Protein AF-A0AAV8R612-F1 (afdb_monomer_lite)

Secondary structure (DSSP, 8-state):
---PPPPPPPPGGGS-----EEEE--S---EEESEETTEEHHHHHHHHTTTS-HHHHHHHHHHHHHHHH--SGGGT-PPPSS-HHHHHHHH--PPEEESSHHHHHHTTSEEEEPPEEEE-SSEEEETTS-EEE-S-----------HHHH---STT-B-TTSPBPSSSSTT-TTS----S-SSSHHHHHHHHHHHHHHHHHHHHHHHHHHHHHHT-

Structure (mmCIF, N/CA/C/O backbone):
data_AF-A0AAV8R612-F1
#
_entry.id   AF-A0AAV8R612-F1
#
loop_
_atom_site.group_PDB
_atom_site.id
_atom_site.type_symbol
_atom_site.label_atom_id
_atom_site.label_alt_id
_atom_site.label_comp_id
_atom_site.label_asym_id
_atom_site.label_entity_id
_atom_site.label_seq_id
_atom_site.pdbx_PDB_ins_code
_atom_site.Cartn_x
_atom_site.Cartn_y
_atom_site.Cartn_z
_atom_site.occupancy
_atom_site.B_iso_or_equiv
_atom_site.auth_seq_id
_atom_site.auth_comp_id
_atom_site.auth_asym_id
_atom_site.auth_atom_id
_atom_site.pdbx_PDB_model_num
ATOM 1 N N . MET A 1 1 ? -54.760 41.067 26.225 1.00 42.69 1 MET A N 1
ATOM 2 C CA . MET A 1 1 ? -54.663 39.593 26.230 1.00 42.69 1 MET A CA 1
ATOM 3 C C . MET A 1 1 ? -53.691 39.207 25.134 1.00 42.69 1 MET A C 1
ATOM 5 O O . MET A 1 1 ? -54.048 39.206 23.966 1.00 42.69 1 MET A O 1
ATOM 9 N N . SER A 1 2 ? -52.432 39.052 25.523 1.00 42.59 2 SER A N 1
ATOM 10 C CA . SER A 1 2 ? -51.295 38.663 24.693 1.00 42.59 2 SER A CA 1
ATOM 11 C C . SER A 1 2 ? -51.306 37.145 24.515 1.00 42.59 2 SER A C 1
ATOM 13 O O . SER A 1 2 ? -51.226 36.417 25.499 1.00 42.59 2 SER A O 1
ATOM 15 N N . GLY A 1 3 ? -51.450 36.674 23.277 1.00 41.62 3 GLY A N 1
ATOM 16 C CA . GLY A 1 3 ? -51.261 35.269 22.923 1.00 41.62 3 GLY A CA 1
ATOM 17 C C . GLY A 1 3 ? -49.891 35.097 22.282 1.00 41.62 3 GLY A C 1
ATOM 18 O O . GLY A 1 3 ? -49.694 35.541 21.154 1.00 41.62 3 GLY A O 1
ATOM 19 N N . GLU A 1 4 ? -48.946 34.495 23.001 1.00 46.66 4 GLU A N 1
ATOM 20 C CA . GLU A 1 4 ? -47.694 34.012 22.418 1.00 46.66 4 GLU A CA 1
ATOM 21 C C . GLU A 1 4 ? -47.967 32.719 21.646 1.00 46.66 4 GLU A C 1
ATOM 23 O O . GLU A 1 4 ? -48.466 31.732 22.188 1.00 46.66 4 GLU A O 1
ATOM 28 N N . THR A 1 5 ? -47.647 32.732 20.357 1.00 54.31 5 THR A N 1
ATOM 29 C CA . THR A 1 5 ? -47.632 31.544 19.505 1.00 54.31 5 THR A CA 1
ATOM 30 C C . THR A 1 5 ? -46.449 30.656 19.918 1.00 54.31 5 THR A C 1
ATOM 32 O O . THR A 1 5 ? -45.336 31.176 20.025 1.00 54.31 5 THR A O 1
ATOM 35 N N . PRO A 1 6 ? -46.618 29.337 20.134 1.00 48.75 6 PRO A N 1
ATOM 36 C CA . PRO A 1 6 ? -45.507 28.478 20.532 1.00 48.75 6 PRO A CA 1
ATOM 37 C C . PRO A 1 6 ? -44.462 28.387 19.413 1.00 48.75 6 PRO A C 1
ATOM 39 O O . PRO A 1 6 ? -44.805 28.164 18.250 1.00 48.75 6 PRO A O 1
ATOM 42 N N . LEU A 1 7 ? -43.184 28.529 19.770 1.00 53.38 7 LEU A N 1
ATOM 43 C CA . LEU A 1 7 ? -42.063 28.256 18.869 1.00 53.38 7 LEU A CA 1
ATOM 44 C C . LEU A 1 7 ? -42.112 26.787 18.400 1.00 53.38 7 LEU A C 1
ATOM 46 O O . LEU A 1 7 ? -42.399 25.901 19.210 1.00 53.38 7 LEU A O 1
ATOM 50 N N . PRO A 1 8 ? -41.824 26.499 17.117 1.00 51.25 8 PRO A N 1
ATOM 51 C CA . PRO A 1 8 ? -41.801 25.131 16.618 1.00 51.25 8 PRO A CA 1
ATOM 52 C C . PRO A 1 8 ? -40.726 24.315 17.344 1.00 51.25 8 PRO A C 1
ATOM 54 O O . PRO A 1 8 ? -39.616 24.795 17.579 1.00 51.25 8 PRO A O 1
ATOM 57 N N . ALA A 1 9 ? -41.064 23.070 17.688 1.00 54.41 9 ALA A N 1
ATOM 58 C CA . ALA A 1 9 ? -40.140 22.123 18.297 1.00 54.41 9 ALA A CA 1
ATOM 59 C C . ALA A 1 9 ? -38.884 21.976 17.423 1.00 54.41 9 ALA A C 1
ATOM 61 O O . ALA A 1 9 ? -38.971 21.658 16.236 1.00 54.41 9 ALA A O 1
ATOM 62 N N . THR A 1 10 ? -37.712 22.220 18.006 1.00 55.56 10 THR A N 1
ATOM 63 C CA . THR A 1 10 ? -36.424 21.990 17.348 1.00 55.56 10 THR A CA 1
ATOM 64 C C . THR A 1 10 ? -36.285 20.508 17.005 1.00 55.56 10 THR A C 1
ATOM 66 O O . THR A 1 10 ? -36.471 19.662 17.881 1.00 55.56 10 THR A O 1
ATOM 69 N N . ASP A 1 11 ? -35.964 20.194 15.744 1.00 50.12 11 ASP A N 1
ATOM 70 C CA . ASP A 1 11 ? -35.705 18.824 15.281 1.00 50.12 11 ASP A CA 1
ATOM 71 C C . ASP A 1 11 ? -34.643 18.170 16.191 1.00 50.12 11 ASP A C 1
ATOM 73 O O . ASP A 1 11 ? -33.538 18.702 16.294 1.00 50.12 11 ASP A O 1
ATOM 77 N N . PRO A 1 12 ? -34.908 17.021 16.838 1.00 48.72 12 PRO A N 1
ATOM 78 C CA . PRO A 1 12 ? -33.922 16.344 17.686 1.00 48.72 12 PRO A CA 1
ATOM 79 C C . PRO A 1 12 ? -32.629 15.943 16.940 1.00 48.72 12 PRO A C 1
ATOM 81 O O . PRO A 1 12 ? -31.612 15.654 17.572 1.00 48.72 12 PRO A O 1
ATOM 84 N N . ARG A 1 13 ? -32.624 15.983 15.600 1.00 53.81 13 ARG A N 1
ATOM 85 C CA . ARG A 1 13 ? -31.448 15.774 14.735 1.00 53.81 13 ARG A CA 1
ATOM 86 C C . ARG A 1 13 ? -30.623 17.042 14.483 1.00 53.81 13 ARG A C 1
ATOM 88 O O . ARG A 1 13 ? -29.609 16.968 13.795 1.00 53.81 13 ARG A O 1
ATOM 95 N N . SER A 1 14 ? -31.023 18.197 15.023 1.00 43.28 14 SER A N 1
ATOM 96 C CA . SER A 1 14 ? -30.287 19.464 14.895 1.00 43.28 14 SER A CA 1
ATOM 97 C C . SER A 1 14 ? -29.166 19.631 15.926 1.00 43.28 14 SER A C 1
ATOM 99 O O . SER A 1 14 ? -28.487 20.659 15.931 1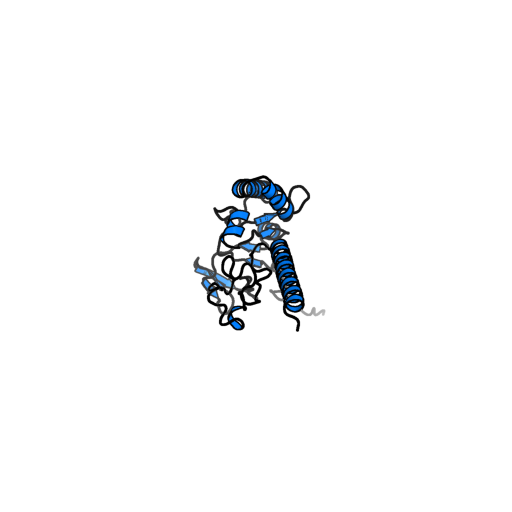.00 43.28 14 SER A O 1
ATOM 101 N N . SER A 1 15 ? -28.947 18.645 16.803 1.00 47.69 15 SER A N 1
ATOM 102 C CA . SER A 1 15 ? -27.702 18.586 17.565 1.00 47.69 15 SER A CA 1
ATOM 103 C C . SER A 1 15 ? -26.564 18.257 16.590 1.00 47.69 15 SER A C 1
ATOM 105 O O . SER A 1 15 ? -26.725 17.359 15.762 1.00 47.69 15 SER A O 1
ATOM 107 N N . PRO A 1 16 ? -25.412 18.952 16.621 1.00 47.94 16 PRO A N 1
ATOM 108 C CA . PRO A 1 16 ? -24.266 18.566 15.814 1.00 47.94 16 PRO A CA 1
ATOM 109 C C . PRO A 1 16 ? -23.700 17.275 16.409 1.00 47.94 16 PRO A C 1
ATOM 111 O O . PRO A 1 16 ? -22.725 17.285 17.157 1.00 47.94 16 PRO A O 1
ATOM 114 N N . THR A 1 17 ? -24.339 16.142 16.118 1.00 57.97 17 THR A N 1
ATOM 115 C CA . THR A 1 17 ? -23.795 14.832 16.439 1.00 57.97 17 THR A CA 1
ATOM 116 C C . THR A 1 17 ? -22.470 14.754 15.697 1.00 57.97 17 THR A C 1
ATOM 118 O O . THR A 1 17 ? -22.426 14.807 14.464 1.00 57.97 17 THR A O 1
ATOM 121 N N . ARG A 1 18 ? -21.367 14.735 16.449 1.00 60.44 18 ARG A N 1
ATOM 122 C CA . ARG A 1 18 ? -20.010 14.642 15.908 1.00 60.44 18 ARG A CA 1
ATOM 123 C C . ARG A 1 18 ? -19.981 13.440 14.965 1.00 60.44 18 ARG A C 1
ATOM 125 O O . ARG A 1 18 ? -20.089 12.306 15.417 1.00 60.44 18 ARG A O 1
ATOM 132 N N . ARG A 1 19 ? -19.890 13.682 13.652 1.00 74.88 19 ARG A N 1
ATOM 133 C CA . ARG A 1 19 ? -19.793 12.607 12.657 1.00 74.88 19 ARG A CA 1
ATOM 134 C C . ARG A 1 19 ? -18.463 11.892 12.877 1.00 74.88 19 ARG A C 1
ATOM 136 O O . ARG A 1 19 ? -17.407 12.472 12.627 1.00 74.88 19 ARG A O 1
ATOM 143 N N . ILE A 1 20 ? -18.531 10.672 13.396 1.00 84.50 20 ILE A N 1
ATOM 144 C CA . ILE A 1 20 ? -17.376 9.800 13.602 1.00 84.50 20 ILE A CA 1
ATOM 145 C C . ILE A 1 20 ? -17.239 8.930 12.359 1.00 84.50 20 ILE A C 1
ATOM 147 O O . ILE A 1 20 ? -18.193 8.275 11.941 1.00 84.50 20 ILE A O 1
ATOM 151 N N . SER A 1 21 ? -16.050 8.930 11.768 1.00 91.56 21 SER A N 1
ATOM 152 C CA . SER A 1 21 ? -15.721 8.010 10.686 1.00 91.56 21 SER A CA 1
ATOM 153 C C . SER A 1 21 ? -15.243 6.690 11.270 1.00 91.56 21 SER A C 1
ATOM 155 O O . SER A 1 21 ? -14.524 6.662 12.269 1.00 91.56 21 SER A O 1
ATOM 157 N N . ILE A 1 22 ? -15.612 5.588 10.631 1.00 92.69 22 ILE A N 1
ATOM 158 C CA . ILE A 1 22 ? -15.202 4.253 11.053 1.00 92.69 22 ILE A CA 1
ATOM 159 C C . ILE A 1 22 ? -14.359 3.638 9.955 1.00 92.69 22 ILE A C 1
ATOM 161 O O . ILE A 1 22 ? -14.709 3.700 8.778 1.00 92.69 22 ILE A O 1
ATOM 165 N N . VAL A 1 23 ? -13.220 3.081 10.350 1.00 94.75 23 VAL A N 1
ATOM 166 C CA . VAL A 1 23 ? -12.280 2.451 9.432 1.00 94.75 23 VAL A CA 1
ATOM 167 C C . VAL A 1 23 ? -11.993 1.049 9.933 1.00 94.75 23 VAL A C 1
ATOM 169 O O . VAL A 1 23 ? -11.530 0.852 11.054 1.00 94.75 23 VAL A O 1
ATOM 172 N N . HIS A 1 24 ? -12.238 0.069 9.073 1.00 93.31 24 HIS A N 1
ATOM 173 C CA . HIS A 1 24 ? -11.770 -1.287 9.287 1.00 93.31 24 HIS A CA 1
ATOM 174 C C . HIS A 1 24 ? -10.454 -1.509 8.530 1.00 93.31 24 HIS A C 1
ATOM 176 O O . HIS A 1 24 ? -10.322 -1.131 7.364 1.00 93.31 24 HIS A O 1
ATOM 182 N N . VAL A 1 25 ? -9.486 -2.150 9.189 1.00 91.31 25 VAL A N 1
ATOM 183 C CA . VAL A 1 25 ? -8.216 -2.564 8.585 1.00 91.31 25 VAL A CA 1
ATOM 184 C C . VAL A 1 25 ? -8.014 -4.058 8.837 1.00 91.31 25 VAL A C 1
ATOM 186 O O . VAL A 1 25 ? -7.808 -4.478 9.972 1.00 91.31 25 VAL A O 1
ATOM 189 N N . ARG A 1 26 ? -8.057 -4.863 7.767 1.00 85.69 26 ARG A N 1
ATOM 190 C CA . ARG A 1 26 ? -8.035 -6.334 7.860 1.00 85.69 26 ARG A CA 1
ATOM 191 C C . ARG A 1 26 ? -6.678 -6.910 8.259 1.00 85.69 26 ARG A C 1
ATOM 193 O O . ARG A 1 26 ? -6.591 -7.840 9.049 1.00 85.69 26 ARG A O 1
ATOM 200 N N . SER A 1 27 ? -5.603 -6.386 7.676 1.00 86.00 27 SER A N 1
ATOM 201 C CA . SER A 1 27 ? -4.237 -6.858 7.925 1.00 86.00 27 SER A CA 1
ATOM 202 C C . SER A 1 27 ? -3.389 -5.761 8.539 1.00 86.00 27 SER A C 1
ATOM 204 O O . SER A 1 27 ? -3.638 -4.587 8.284 1.00 86.00 27 SER A O 1
ATOM 206 N N . GLY A 1 28 ? -2.331 -6.140 9.257 1.00 89.75 28 GLY A N 1
ATOM 207 C CA . GLY A 1 28 ? -1.381 -5.167 9.783 1.00 89.75 28 GLY A CA 1
ATOM 208 C C . GLY A 1 28 ? -0.869 -4.206 8.704 1.00 89.75 28 GLY A C 1
ATOM 209 O O . GLY A 1 28 ? -0.658 -4.598 7.552 1.00 89.75 28 GLY A O 1
ATOM 210 N N . VAL A 1 29 ? -0.667 -2.949 9.092 1.00 93.25 29 VAL A N 1
ATOM 211 C CA . VAL A 1 29 ? -0.206 -1.872 8.216 1.00 93.25 29 VAL A CA 1
ATOM 212 C C . VAL A 1 29 ? 0.938 -1.109 8.873 1.00 93.25 29 VAL A C 1
ATOM 214 O O . VAL A 1 29 ? 0.900 -0.782 10.058 1.00 93.25 29 VAL A O 1
ATOM 217 N N . HIS A 1 30 ? 1.979 -0.824 8.094 1.00 96.31 30 HIS A N 1
ATOM 218 C CA . HIS A 1 30 ? 3.009 0.119 8.513 1.00 96.31 30 HIS A CA 1
ATOM 219 C C . HIS A 1 30 ? 2.527 1.534 8.241 1.00 96.31 30 HIS A C 1
ATOM 221 O O . HIS A 1 30 ? 2.212 1.864 7.101 1.00 96.31 30 HIS A O 1
ATOM 227 N N . ILE A 1 31 ? 2.498 2.358 9.283 1.00 95.88 31 ILE A N 1
ATOM 228 C CA . ILE A 1 31 ? 2.231 3.791 9.179 1.00 95.88 31 ILE A CA 1
ATOM 229 C C . ILE A 1 31 ? 3.553 4.504 9.420 1.00 95.88 31 ILE A C 1
ATOM 231 O O . ILE A 1 31 ? 4.203 4.279 10.442 1.00 95.88 31 ILE A O 1
ATOM 235 N N . LEU A 1 32 ? 3.954 5.341 8.474 1.00 96.75 32 LEU A N 1
ATOM 236 C CA . LEU A 1 32 ? 5.144 6.176 8.561 1.00 96.75 32 LEU A CA 1
ATOM 237 C C . LEU A 1 32 ? 4.716 7.642 8.414 1.00 96.75 32 LEU A C 1
ATOM 239 O O . LEU A 1 32 ? 3.778 7.915 7.671 1.00 96.75 32 LEU A O 1
ATOM 243 N N . PRO A 1 33 ? 5.365 8.612 9.073 1.00 95.88 33 PRO A N 1
ATOM 244 C CA . PRO A 1 33 ? 5.143 10.022 8.761 1.00 95.88 33 PRO A CA 1
ATOM 245 C C . PRO A 1 33 ? 5.469 10.305 7.288 1.00 95.88 33 PRO A C 1
ATOM 247 O O . PRO A 1 33 ? 6.336 9.649 6.707 1.00 95.88 33 PRO A O 1
ATOM 250 N N . ARG A 1 34 ? 4.809 11.292 6.670 1.00 95.62 34 ARG A N 1
ATOM 251 C CA . ARG A 1 34 ? 5.150 11.728 5.301 1.00 95.62 34 ARG A CA 1
ATOM 252 C C . ARG A 1 34 ? 6.589 12.240 5.192 1.00 95.62 34 ARG A C 1
ATOM 254 O O . ARG A 1 34 ? 7.265 11.991 4.191 1.00 95.62 34 ARG A O 1
ATOM 261 N N . GLU A 1 35 ? 7.042 12.943 6.222 1.00 94.69 35 GLU A N 1
ATOM 262 C CA . GLU A 1 35 ? 8.345 13.599 6.278 1.00 94.69 35 GLU A CA 1
ATOM 263 C C . GLU A 1 35 ? 9.121 13.175 7.526 1.00 94.69 35 GLU A C 1
ATOM 265 O O . GLU A 1 35 ? 8.551 13.001 8.600 1.00 94.69 35 GLU A O 1
ATOM 270 N N . MET A 1 36 ? 10.434 13.024 7.370 1.00 92.31 36 MET A N 1
ATOM 271 C CA . MET A 1 36 ? 11.406 12.728 8.417 1.00 92.31 36 MET A CA 1
ATOM 272 C C . MET A 1 36 ? 12.659 13.566 8.177 1.00 92.31 36 MET A C 1
ATOM 274 O O . MET A 1 36 ? 13.136 13.667 7.046 1.00 92.31 36 MET A O 1
ATOM 278 N N . LEU A 1 37 ? 13.221 14.144 9.245 1.00 87.56 37 LEU A N 1
ATOM 279 C CA . LEU A 1 37 ? 14.469 14.923 9.179 1.00 87.56 37 LEU A CA 1
ATOM 280 C C . LEU A 1 37 ? 14.419 16.060 8.132 1.00 87.56 37 LEU A C 1
ATOM 282 O O . LEU A 1 37 ? 15.391 16.300 7.422 1.00 87.56 37 LEU A O 1
ATOM 286 N N . GLY A 1 38 ? 13.263 16.719 7.988 1.00 88.62 38 GLY A N 1
ATOM 287 C CA . GLY A 1 38 ? 13.064 17.819 7.033 1.00 88.62 38 GLY A CA 1
ATOM 288 C C . GLY A 1 38 ? 12.966 17.401 5.559 1.00 88.62 38 GLY A C 1
ATOM 289 O O . GLY A 1 38 ? 13.006 18.257 4.681 1.00 88.62 38 GLY A O 1
ATOM 290 N N . THR A 1 39 ? 12.850 16.104 5.259 1.00 92.19 39 THR A N 1
ATOM 291 C CA . THR A 1 39 ? 12.699 15.584 3.888 1.00 92.19 39 THR A CA 1
ATOM 292 C C . THR A 1 39 ? 11.636 14.487 3.827 1.00 92.19 39 THR A C 1
ATOM 294 O O . THR A 1 39 ? 11.150 14.030 4.858 1.00 92.19 39 THR A O 1
ATOM 297 N N . SER A 1 40 ? 11.242 14.037 2.631 1.00 94.19 40 SER A N 1
ATOM 298 C CA . SER A 1 40 ? 10.262 12.948 2.517 1.00 94.19 40 SER A CA 1
ATOM 299 C C . SER A 1 40 ? 10.812 11.629 3.071 1.00 94.19 40 SER A C 1
ATOM 301 O O . SER A 1 40 ? 11.949 11.247 2.786 1.00 94.19 40 SER A O 1
ATOM 303 N N . THR A 1 41 ? 9.983 10.878 3.798 1.00 94.94 41 THR A N 1
ATOM 304 C CA . THR A 1 41 ? 10.357 9.565 4.359 1.00 94.94 41 THR A CA 1
ATOM 305 C C . THR A 1 41 ? 10.843 8.602 3.282 1.00 94.94 41 THR A C 1
ATOM 307 O O . THR A 1 41 ? 11.817 7.875 3.473 1.00 94.94 41 THR A O 1
ATOM 310 N N . PHE A 1 42 ? 10.201 8.630 2.112 1.00 90.81 42 PHE A N 1
ATOM 311 C CA . PHE A 1 42 ? 10.624 7.821 0.976 1.00 90.81 42 PHE A CA 1
ATOM 312 C C . PHE A 1 42 ? 11.986 8.267 0.424 1.00 90.81 42 PHE A C 1
ATOM 314 O O . PHE A 1 42 ? 12.820 7.423 0.110 1.00 90.81 42 PHE A O 1
ATOM 321 N N . GLY A 1 43 ? 12.255 9.575 0.356 1.00 91.75 43 GLY A N 1
ATOM 322 C CA . GLY A 1 43 ? 13.564 10.101 -0.037 1.00 91.75 43 GLY A CA 1
ATOM 323 C C . GLY A 1 43 ? 14.680 9.658 0.913 1.00 91.75 43 GLY A C 1
ATOM 324 O O . GLY A 1 43 ? 15.729 9.201 0.454 1.00 91.75 43 GLY A O 1
ATOM 325 N N . VAL A 1 44 ? 14.430 9.708 2.225 1.00 94.50 44 VAL A N 1
ATOM 326 C CA . VAL A 1 44 ? 15.348 9.179 3.249 1.00 94.50 44 VAL A CA 1
ATOM 327 C C . VAL A 1 44 ? 15.598 7.686 3.031 1.00 94.50 44 VAL A C 1
ATOM 329 O O . VAL A 1 44 ? 16.752 7.271 2.928 1.00 94.50 44 VAL A O 1
ATOM 332 N N . ALA A 1 45 ? 14.535 6.889 2.887 1.00 94.19 45 ALA A N 1
ATOM 333 C CA . ALA A 1 45 ? 14.635 5.450 2.655 1.00 94.19 45 ALA A CA 1
ATOM 334 C C . ALA A 1 45 ? 15.471 5.123 1.408 1.00 94.19 45 ALA A C 1
ATOM 336 O O . ALA A 1 45 ? 16.416 4.340 1.481 1.00 94.19 45 ALA A O 1
ATOM 337 N N . MET A 1 46 ? 15.183 5.774 0.277 1.00 91.69 46 MET A N 1
ATOM 338 C CA . MET A 1 46 ? 15.909 5.560 -0.978 1.00 91.69 46 MET A CA 1
ATOM 339 C C . MET A 1 46 ? 17.378 5.975 -0.885 1.00 91.69 46 MET A C 1
ATOM 341 O O . MET A 1 46 ? 18.228 5.337 -1.501 1.00 91.69 46 MET A O 1
ATOM 345 N N . LYS A 1 47 ? 17.704 7.023 -0.120 1.00 93.12 47 LYS A N 1
ATOM 346 C CA . LYS A 1 47 ? 19.096 7.425 0.114 1.00 93.12 47 LYS A CA 1
ATOM 347 C C . LYS A 1 47 ? 19.842 6.379 0.940 1.00 93.12 47 LYS A C 1
ATOM 349 O O . LYS A 1 47 ? 20.959 6.034 0.573 1.00 93.12 47 LYS A O 1
ATOM 354 N N . LEU A 1 48 ? 19.235 5.864 2.008 1.00 95.38 48 LEU A N 1
ATOM 355 C CA . LEU A 1 48 ? 19.846 4.851 2.875 1.00 95.38 48 LEU A CA 1
ATOM 356 C C . LEU A 1 48 ? 20.026 3.504 2.165 1.00 95.38 48 LEU A C 1
ATOM 358 O O . LEU A 1 48 ? 21.076 2.885 2.306 1.00 95.38 48 LEU A O 1
ATOM 362 N N . LEU A 1 49 ? 19.058 3.095 1.339 1.00 94.44 49 LEU A N 1
ATOM 363 C CA . LEU A 1 49 ? 19.130 1.864 0.540 1.00 94.44 49 LEU A CA 1
ATOM 364 C C . LEU A 1 49 ? 20.306 1.832 -0.451 1.00 94.44 49 LEU A C 1
ATOM 366 O O . LEU A 1 49 ? 20.664 0.759 -0.923 1.00 94.44 49 LEU A O 1
ATOM 370 N N . LYS A 1 50 ? 20.928 2.978 -0.766 1.00 94.06 50 LYS A N 1
ATOM 371 C CA . LYS A 1 50 ? 22.157 3.008 -1.580 1.00 94.06 50 LYS A CA 1
ATOM 372 C C . LYS A 1 50 ? 23.382 2.461 -0.838 1.00 94.06 50 LYS A C 1
ATOM 374 O O . LYS A 1 50 ? 24.358 2.117 -1.492 1.00 94.06 50 LYS A O 1
ATOM 379 N N . TRP A 1 51 ? 23.345 2.418 0.495 1.00 96.44 51 TRP A N 1
ATOM 380 C CA . TRP A 1 51 ? 24.512 2.122 1.337 1.00 96.44 51 TRP A CA 1
ATOM 381 C C . TRP A 1 51 ? 24.257 1.017 2.365 1.00 96.44 51 TRP A C 1
ATOM 383 O O . TRP A 1 51 ? 25.209 0.451 2.891 1.00 96.44 51 TRP A O 1
ATOM 393 N N . LEU A 1 52 ? 22.993 0.726 2.688 1.00 97.06 52 LEU A N 1
ATOM 394 C CA . LEU A 1 52 ? 22.614 -0.174 3.774 1.00 97.06 52 LEU A CA 1
ATOM 395 C C . LEU A 1 52 ? 21.662 -1.280 3.293 1.00 97.06 52 LEU A C 1
ATOM 397 O O . LEU A 1 52 ? 20.809 -1.021 2.439 1.00 97.06 52 LEU A O 1
ATOM 401 N N . PRO A 1 53 ? 21.729 -2.486 3.890 1.00 96.88 53 PRO A N 1
ATOM 402 C CA . PRO A 1 53 ? 20.760 -3.548 3.633 1.00 96.88 53 PRO A CA 1
ATOM 403 C C . PRO A 1 53 ? 19.329 -3.145 4.016 1.00 96.88 53 PRO A C 1
ATOM 405 O O . PRO A 1 53 ? 19.119 -2.453 5.015 1.00 96.88 53 PRO A O 1
ATOM 408 N N . THR A 1 54 ? 18.332 -3.656 3.285 1.00 96.06 54 THR A N 1
ATOM 409 C CA . THR A 1 54 ? 16.897 -3.355 3.480 1.00 96.06 54 THR A CA 1
ATOM 410 C C . THR A 1 54 ? 16.442 -3.473 4.934 1.00 96.06 54 THR A C 1
ATOM 412 O O . THR A 1 54 ? 15.776 -2.576 5.439 1.00 96.06 54 THR A O 1
ATOM 415 N N . GLN A 1 55 ? 16.859 -4.527 5.638 1.00 96.38 55 GLN A N 1
ATOM 416 C CA . GLN A 1 55 ? 16.471 -4.778 7.032 1.00 96.38 55 GLN A CA 1
ATOM 417 C C . GLN A 1 55 ? 16.982 -3.700 8.001 1.00 96.38 55 GLN A C 1
ATOM 419 O O . GLN A 1 55 ? 16.307 -3.358 8.975 1.00 96.38 55 GLN A O 1
ATOM 424 N N . VAL A 1 56 ? 18.166 -3.140 7.732 1.00 97.69 56 VAL A N 1
ATOM 425 C CA . VAL A 1 56 ? 18.744 -2.047 8.527 1.00 97.69 56 VAL A CA 1
ATOM 426 C C . VAL A 1 56 ? 17.952 -0.765 8.293 1.00 97.69 56 VAL A C 1
ATOM 428 O O . VAL A 1 56 ? 17.597 -0.078 9.252 1.00 97.69 56 VAL A O 1
ATOM 431 N N . VAL A 1 57 ? 17.619 -0.474 7.031 1.00 97.62 57 VAL A N 1
ATOM 432 C CA . VAL A 1 57 ? 16.794 0.687 6.673 1.00 97.62 57 VAL A CA 1
ATOM 433 C C . VAL A 1 57 ? 15.398 0.567 7.282 1.00 97.62 57 VAL A C 1
ATOM 435 O O . VAL A 1 57 ? 14.912 1.521 7.879 1.00 97.62 57 VAL A O 1
ATOM 438 N N . ASP A 1 58 ? 14.782 -0.611 7.222 1.00 97.50 58 ASP A N 1
ATOM 439 C CA . ASP A 1 58 ? 13.478 -0.867 7.833 1.00 97.50 58 ASP A CA 1
ATOM 440 C C . ASP A 1 58 ? 13.493 -0.639 9.341 1.00 97.50 58 ASP A C 1
ATOM 442 O O . ASP A 1 58 ? 12.620 0.048 9.875 1.00 97.50 58 ASP A O 1
ATOM 446 N N . ARG A 1 59 ? 14.515 -1.143 10.039 1.00 97.19 59 ARG A N 1
ATOM 447 C CA . ARG A 1 59 ? 14.661 -0.906 11.478 1.00 97.19 59 ARG A CA 1
ATOM 448 C C . ARG A 1 59 ? 14.809 0.583 11.789 1.00 97.19 59 ARG A C 1
ATOM 450 O O . ARG A 1 59 ? 14.153 1.072 12.707 1.00 97.19 59 ARG A O 1
ATOM 457 N N . PHE A 1 60 ? 15.613 1.305 11.009 1.00 97.12 60 PHE A N 1
ATOM 458 C CA . PHE A 1 60 ? 15.751 2.754 11.136 1.00 97.12 60 PHE A CA 1
ATOM 459 C C . PHE A 1 60 ? 14.407 3.476 10.944 1.00 97.12 60 PHE A C 1
ATOM 461 O O . PHE A 1 60 ? 14.010 4.269 11.800 1.00 97.12 60 PHE A O 1
ATOM 468 N N . LEU A 1 61 ? 13.666 3.159 9.877 1.00 97.12 61 LEU A N 1
ATOM 469 C CA . LEU A 1 61 ? 12.357 3.758 9.595 1.00 97.12 61 LEU A CA 1
ATOM 470 C C . LEU A 1 61 ? 11.357 3.503 10.727 1.00 97.12 61 LEU A C 1
ATOM 472 O O . LEU A 1 61 ? 10.619 4.409 11.109 1.00 97.12 61 LEU A O 1
ATOM 476 N N . LEU A 1 62 ? 11.349 2.297 11.297 1.00 96.44 62 LEU A N 1
ATOM 477 C CA . LEU A 1 62 ? 10.453 1.943 12.399 1.00 96.44 62 LEU A CA 1
ATOM 478 C C . LEU A 1 62 ? 10.797 2.670 13.704 1.00 96.44 62 LEU A C 1
ATOM 480 O O . LEU A 1 62 ? 9.880 3.074 14.424 1.00 96.44 62 LEU A O 1
ATOM 484 N N . ILE A 1 63 ? 12.087 2.867 13.998 1.00 96.00 63 ILE A N 1
ATOM 485 C CA . ILE A 1 63 ? 12.541 3.666 15.147 1.00 96.00 63 ILE A CA 1
ATOM 486 C C . ILE A 1 63 ? 12.104 5.121 14.967 1.00 96.00 63 ILE A C 1
ATOM 488 O O . ILE A 1 63 ? 11.445 5.675 15.847 1.00 96.00 63 ILE A O 1
ATOM 492 N N . MET A 1 64 ? 12.388 5.714 13.805 1.00 95.88 64 MET A N 1
ATOM 493 C CA . MET A 1 64 ? 11.983 7.086 13.490 1.00 95.88 64 MET A CA 1
ATOM 494 C C . MET A 1 64 ? 10.460 7.257 13.547 1.00 95.88 64 MET A C 1
ATOM 496 O O . MET A 1 64 ? 9.969 8.213 14.144 1.00 95.88 64 MET A O 1
ATOM 500 N N . ALA A 1 65 ? 9.694 6.304 13.009 1.00 95.88 65 ALA A N 1
ATOM 501 C CA . ALA A 1 65 ? 8.238 6.324 13.094 1.00 95.88 65 ALA A CA 1
ATOM 502 C C . ALA A 1 65 ? 7.766 6.248 14.553 1.00 95.88 65 ALA A C 1
ATOM 504 O O . ALA A 1 65 ? 6.916 7.032 14.962 1.00 95.88 65 ALA A O 1
ATOM 505 N N . LYS A 1 66 ? 8.345 5.367 15.379 1.00 94.56 66 LYS A N 1
ATOM 506 C CA . LYS A 1 66 ? 7.991 5.292 16.805 1.00 94.56 66 LYS A CA 1
ATOM 507 C C . LYS A 1 66 ? 8.291 6.600 17.545 1.00 94.56 66 LYS A C 1
ATOM 509 O O . LYS A 1 66 ? 7.482 7.002 18.373 1.00 94.56 66 LYS A O 1
ATOM 514 N N . MET A 1 67 ? 9.395 7.280 17.236 1.00 95.00 67 MET A N 1
ATOM 515 C CA . MET A 1 67 ? 9.722 8.575 17.849 1.00 95.00 67 MET A CA 1
ATOM 516 C C . MET A 1 67 ? 8.770 9.694 17.408 1.00 95.00 67 MET A C 1
ATOM 518 O O . MET A 1 67 ? 8.356 10.500 18.232 1.00 95.00 67 MET A O 1
ATOM 522 N N . MET A 1 68 ? 8.404 9.742 16.125 1.00 94.31 68 MET A N 1
ATOM 523 C CA . MET A 1 68 ? 7.620 10.851 15.567 1.00 94.31 68 MET A CA 1
ATOM 524 C C . MET A 1 68 ? 6.109 10.683 15.743 1.00 94.31 68 MET A C 1
ATOM 526 O O . MET A 1 68 ? 5.403 11.646 16.028 1.00 94.31 68 MET A O 1
ATOM 530 N N . ILE A 1 69 ? 5.596 9.465 15.559 1.00 93.69 69 ILE A N 1
ATOM 531 C CA . ILE A 1 69 ? 4.155 9.177 15.571 1.00 93.69 69 ILE A CA 1
ATOM 532 C C . ILE A 1 69 ? 3.740 8.198 16.679 1.00 93.69 69 ILE A C 1
ATOM 534 O O . ILE A 1 69 ? 2.555 7.888 16.819 1.00 93.69 69 ILE A O 1
ATOM 538 N N . GLY A 1 70 ? 4.678 7.757 17.516 1.00 93.62 70 GLY A N 1
ATOM 539 C CA . GLY A 1 70 ? 4.390 6.901 18.660 1.00 93.62 70 GLY A CA 1
ATOM 540 C C . GLY A 1 70 ? 4.041 5.462 18.284 1.00 93.62 70 GLY A C 1
ATOM 541 O O . GLY A 1 70 ? 4.284 4.981 17.171 1.00 93.62 70 GLY A O 1
ATOM 542 N N . ASP A 1 71 ? 3.477 4.765 19.265 1.00 93.69 71 ASP A N 1
ATOM 543 C CA . ASP A 1 71 ? 2.902 3.440 19.077 1.00 93.69 71 ASP A CA 1
ATOM 544 C C . ASP A 1 71 ? 1.508 3.548 18.439 1.00 93.69 71 ASP A C 1
ATOM 546 O O . ASP A 1 71 ? 0.650 4.286 18.929 1.00 93.69 71 ASP A O 1
ATOM 550 N N . THR A 1 72 ? 1.305 2.840 17.329 1.00 93.88 72 THR A N 1
ATOM 551 C CA . THR A 1 72 ? 0.044 2.806 16.575 1.00 93.88 72 THR A CA 1
ATOM 552 C C . THR A 1 72 ? -0.848 1.640 16.993 1.00 93.88 72 THR A C 1
ATOM 554 O O . THR A 1 72 ? -2.053 1.676 16.751 1.00 93.88 72 THR A O 1
ATOM 557 N N . GLU A 1 73 ? -0.287 0.624 17.653 1.00 93.00 73 GLU A N 1
ATOM 558 C CA . GLU A 1 73 ? -1.016 -0.585 18.033 1.00 93.00 73 GLU A CA 1
ATOM 559 C C . GLU A 1 73 ? -2.075 -0.305 19.104 1.00 93.00 73 GLU A C 1
ATOM 561 O O . GLU A 1 73 ? -3.166 -0.868 19.043 1.00 93.00 73 GLU A O 1
ATOM 566 N N . LYS A 1 74 ? -1.829 0.673 19.989 1.00 93.31 74 LYS A N 1
ATOM 567 C CA . LYS A 1 74 ? -2.824 1.177 20.955 1.00 93.31 74 LYS A CA 1
ATOM 568 C C . LYS A 1 74 ? -4.104 1.735 20.319 1.00 93.31 74 LYS A C 1
ATOM 570 O O . LYS A 1 74 ? -5.094 1.910 21.016 1.00 93.31 74 LYS A O 1
ATOM 575 N N . TYR A 1 75 ? -4.088 2.014 19.014 1.00 92.50 75 TYR A N 1
ATOM 576 C CA . TYR A 1 75 ? -5.255 2.452 18.245 1.00 92.50 75 TYR A CA 1
ATOM 577 C C . TYR A 1 75 ? -5.834 1.342 17.353 1.00 92.50 75 TYR A C 1
ATOM 579 O O . TYR A 1 75 ? -6.602 1.630 16.443 1.00 92.50 75 TYR A O 1
ATOM 587 N N . GLY A 1 76 ? -5.428 0.082 17.542 1.00 90.88 76 GLY A N 1
ATOM 588 C CA . GLY A 1 76 ? -5.852 -1.053 16.714 1.00 90.88 76 GLY A CA 1
ATOM 589 C C . GLY A 1 76 ? -5.076 -1.212 15.400 1.00 90.88 76 GLY A C 1
ATOM 590 O O . GLY A 1 76 ? -5.312 -2.161 14.654 1.00 90.88 76 GLY A O 1
ATOM 591 N N . LEU A 1 77 ? -4.109 -0.332 15.113 1.00 93.75 77 LEU A N 1
ATOM 592 C CA . LEU A 1 77 ? -3.290 -0.374 13.897 1.00 93.75 77 LEU A CA 1
ATOM 593 C C . LEU A 1 77 ? -2.019 -1.190 14.144 1.00 93.75 77 LEU A C 1
ATOM 595 O O . LEU A 1 77 ? -0.939 -0.653 14.422 1.00 93.75 77 LEU A O 1
ATOM 599 N N . LYS A 1 78 ? -2.176 -2.513 14.055 1.00 92.88 78 LYS A N 1
ATOM 600 C CA . LYS A 1 78 ? -1.094 -3.483 14.256 1.00 92.88 78 LYS A CA 1
ATOM 601 C C . LYS A 1 78 ? -0.045 -3.372 13.153 1.00 92.88 78 LYS A C 1
ATOM 603 O O . LYS A 1 78 ? -0.380 -3.327 11.968 1.00 92.88 78 LYS A O 1
ATOM 608 N N . ARG A 1 79 ? 1.233 -3.391 13.533 1.00 93.50 79 ARG A N 1
ATOM 609 C CA . ARG A 1 79 ? 2.344 -3.382 12.572 1.00 93.50 79 ARG A CA 1
ATOM 610 C C . ARG A 1 79 ? 2.678 -4.806 12.110 1.00 93.50 79 ARG A C 1
ATOM 612 O O . ARG A 1 79 ? 2.744 -5.712 12.941 1.00 93.50 79 ARG A O 1
ATOM 619 N N . PRO A 1 80 ? 2.914 -5.032 10.807 1.00 94.50 80 PRO A N 1
ATOM 620 C CA . PRO A 1 80 ? 3.463 -6.291 10.316 1.00 94.50 80 PRO A CA 1
ATOM 621 C C . PRO A 1 80 ? 4.829 -6.602 10.942 1.00 94.50 80 PRO A C 1
ATOM 623 O O . PRO A 1 80 ? 5.607 -5.691 11.222 1.00 94.50 80 PRO A O 1
ATOM 626 N N . LYS A 1 81 ? 5.139 -7.897 11.109 1.00 92.75 81 LYS A N 1
ATOM 627 C CA . LYS A 1 81 ? 6.453 -8.360 11.603 1.00 92.75 81 LYS A CA 1
ATOM 628 C C . LYS A 1 81 ? 7.584 -8.080 10.607 1.00 92.75 81 LYS A C 1
ATOM 630 O O . LYS A 1 81 ? 8.692 -7.752 11.013 1.00 92.75 81 LYS A O 1
ATOM 635 N N . VAL A 1 82 ? 7.287 -8.219 9.316 1.00 95.25 82 VAL A N 1
ATOM 636 C CA . VAL A 1 82 ? 8.198 -7.889 8.211 1.00 95.25 82 VAL A CA 1
ATOM 637 C C . VAL A 1 82 ? 8.275 -6.369 8.076 1.00 95.25 82 VAL A C 1
ATOM 639 O O . VAL A 1 82 ? 7.244 -5.705 8.183 1.00 95.25 82 VAL A O 1
ATOM 642 N N . GLY A 1 83 ? 9.470 -5.815 7.858 1.00 95.81 83 GLY A N 1
ATOM 643 C CA . GLY A 1 83 ? 9.689 -4.368 7.765 1.00 95.81 83 GLY A CA 1
ATOM 644 C C . GLY A 1 83 ? 8.981 -3.704 6.570 1.00 95.81 83 GLY A C 1
ATOM 645 O O . GLY A 1 83 ? 8.534 -4.396 5.657 1.00 95.81 83 GLY A O 1
ATOM 646 N N . PRO A 1 84 ? 8.799 -2.370 6.572 1.00 95.62 84 PRO A N 1
ATOM 647 C CA . PRO A 1 84 ? 7.984 -1.680 5.568 1.00 95.62 84 PRO A CA 1
ATOM 648 C C . PRO A 1 84 ? 8.489 -1.816 4.126 1.00 95.62 84 PRO A C 1
ATOM 650 O O . PRO A 1 84 ? 7.679 -1.980 3.212 1.00 95.62 84 PRO A O 1
ATOM 653 N N . LEU A 1 85 ? 9.799 -1.744 3.897 1.00 94.69 85 LEU A N 1
ATOM 654 C CA . LEU A 1 85 ? 10.399 -1.881 2.572 1.00 94.69 85 LEU A CA 1
ATOM 655 C C . LEU A 1 85 ? 10.474 -3.347 2.156 1.00 94.69 85 LEU A C 1
ATOM 657 O O . LEU A 1 85 ? 10.179 -3.666 1.007 1.00 94.69 85 LEU A O 1
ATOM 661 N N . GLU A 1 86 ? 10.812 -4.246 3.079 1.00 94.38 86 GLU A N 1
ATOM 662 C CA . GLU A 1 86 ? 10.813 -5.685 2.815 1.00 94.38 86 GLU A CA 1
ATOM 663 C C . GLU A 1 86 ? 9.406 -6.196 2.469 1.00 94.38 86 GLU A C 1
ATOM 665 O O . GLU A 1 86 ? 9.225 -6.915 1.484 1.00 94.38 86 GLU A O 1
ATOM 670 N N . LEU A 1 87 ? 8.383 -5.750 3.203 1.00 92.94 87 LEU A N 1
ATOM 671 C CA . LEU A 1 87 ? 6.984 -6.073 2.929 1.00 92.94 87 LEU A CA 1
ATOM 672 C C . LEU A 1 87 ? 6.550 -5.542 1.560 1.00 92.94 87 LEU A C 1
ATOM 674 O O . LEU A 1 87 ? 5.871 -6.250 0.813 1.00 92.94 87 LEU A O 1
ATOM 678 N N . LYS A 1 88 ? 6.972 -4.323 1.203 1.00 90.12 88 LYS A N 1
ATOM 679 C CA . LYS A 1 88 ? 6.728 -3.759 -0.127 1.00 90.12 88 LYS A CA 1
ATOM 680 C C . LYS A 1 88 ? 7.379 -4.609 -1.215 1.00 90.12 88 LYS A C 1
ATOM 682 O O . LYS A 1 88 ? 6.727 -4.894 -2.212 1.00 90.12 88 LYS A O 1
ATOM 687 N N . ASN A 1 89 ? 8.631 -5.018 -1.036 1.00 86.75 89 ASN A N 1
ATOM 688 C CA . ASN A 1 89 ? 9.361 -5.789 -2.042 1.00 86.75 89 ASN A CA 1
ATOM 689 C C . ASN A 1 89 ? 8.780 -7.196 -2.234 1.00 86.75 89 ASN A C 1
ATOM 691 O O . ASN A 1 89 ? 8.724 -7.674 -3.358 1.00 86.75 89 ASN A O 1
ATOM 695 N N . THR A 1 90 ? 8.328 -7.837 -1.156 1.00 86.62 90 THR A N 1
ATOM 696 C CA . THR A 1 90 ? 7.829 -9.223 -1.191 1.00 86.62 90 THR A CA 1
ATOM 697 C C . THR A 1 90 ? 6.351 -9.329 -1.558 1.00 86.62 90 THR A C 1
ATOM 699 O O . THR A 1 90 ? 5.949 -10.276 -2.221 1.00 86.62 90 THR A O 1
ATOM 702 N N . THR A 1 91 ? 5.520 -8.370 -1.139 1.00 84.00 91 THR A N 1
ATOM 703 C CA . THR A 1 91 ? 4.053 -8.452 -1.302 1.00 84.00 91 THR A CA 1
ATOM 704 C C . THR A 1 91 ? 3.453 -7.313 -2.126 1.00 84.00 91 THR A C 1
ATOM 706 O O . THR A 1 91 ? 2.253 -7.304 -2.396 1.00 84.00 91 THR A O 1
ATOM 709 N N . GLY A 1 92 ? 4.244 -6.298 -2.481 1.00 83.44 92 GLY A N 1
ATOM 710 C CA . GLY A 1 92 ? 3.761 -5.058 -3.096 1.00 83.44 92 GLY A CA 1
ATOM 711 C C . GLY A 1 92 ? 3.025 -4.116 -2.133 1.00 83.44 92 GLY A C 1
ATOM 712 O O . GLY A 1 92 ? 2.680 -2.997 -2.520 1.00 83.44 92 GLY A O 1
ATOM 713 N N . LYS A 1 93 ? 2.781 -4.520 -0.877 1.00 86.88 93 LYS A N 1
ATOM 714 C CA . LYS A 1 93 ? 2.096 -3.683 0.118 1.00 86.88 93 LYS A CA 1
ATOM 715 C C . LYS A 1 93 ? 3.017 -2.559 0.581 1.00 86.88 93 LYS A C 1
ATOM 717 O O . LYS A 1 93 ? 3.987 -2.779 1.299 1.00 86.88 93 LYS A O 1
ATOM 722 N N . THR A 1 94 ? 2.697 -1.342 0.162 1.00 89.75 94 THR A N 1
ATOM 723 C CA . THR A 1 94 ? 3.457 -0.140 0.519 1.00 89.75 94 THR A CA 1
ATOM 724 C C . THR A 1 94 ? 2.998 0.383 1.888 1.00 89.75 94 THR A C 1
ATOM 726 O O . THR A 1 94 ? 1.800 0.326 2.174 1.00 89.75 94 THR A O 1
ATOM 729 N N . PRO A 1 95 ? 3.906 0.892 2.745 1.00 93.50 95 PRO A N 1
ATOM 730 C CA . PRO A 1 95 ? 3.512 1.565 3.980 1.00 93.50 95 PRO A CA 1
ATOM 731 C C . PRO A 1 95 ? 2.627 2.787 3.699 1.00 93.50 95 PRO A C 1
ATOM 733 O O . PRO A 1 95 ? 2.817 3.498 2.711 1.00 93.50 95 PRO A O 1
ATOM 736 N N . VAL A 1 96 ? 1.690 3.062 4.602 1.00 94.81 96 VAL A N 1
ATOM 737 C CA . VAL A 1 96 ? 0.867 4.272 4.566 1.00 94.81 96 VAL A CA 1
ATOM 738 C C . VAL A 1 96 ? 1.699 5.445 5.070 1.00 94.81 96 VAL A C 1
ATOM 740 O O . VAL A 1 96 ? 2.284 5.377 6.151 1.00 94.81 96 VAL A O 1
ATOM 743 N N . LEU A 1 97 ? 1.735 6.526 4.294 1.00 95.19 97 LEU A N 1
ATOM 744 C CA . LEU A 1 97 ? 2.303 7.794 4.734 1.00 95.19 97 LEU A CA 1
ATOM 745 C C . LEU A 1 97 ? 1.208 8.616 5.412 1.00 95.19 97 LEU A C 1
ATOM 747 O O . LEU A 1 97 ? 0.270 9.062 4.751 1.00 95.19 97 LEU A O 1
ATOM 751 N N . ASP A 1 98 ? 1.311 8.796 6.725 1.00 95.12 98 ASP A N 1
ATOM 752 C CA . ASP A 1 98 ? 0.362 9.606 7.477 1.00 95.12 98 ASP A CA 1
ATOM 753 C C . ASP A 1 98 ? 0.546 11.096 7.170 1.00 95.12 98 ASP A C 1
ATOM 755 O O . ASP A 1 98 ? 1.657 11.636 7.196 1.00 95.12 98 ASP A O 1
ATOM 759 N N . VAL A 1 99 ? -0.586 11.741 6.890 1.00 93.62 99 VAL A N 1
ATOM 760 C CA . VAL A 1 99 ? -0.718 13.178 6.614 1.00 93.62 99 VAL A CA 1
ATOM 761 C C . VAL A 1 99 ? -1.765 13.846 7.511 1.00 93.62 99 VAL A C 1
ATOM 763 O O . VAL A 1 99 ? -2.157 14.978 7.251 1.00 93.62 99 VAL A O 1
ATOM 766 N N . GLY A 1 100 ? -2.245 13.147 8.547 1.00 93.38 100 GLY A N 1
ATOM 767 C CA . GLY A 1 100 ? -3.241 13.669 9.488 1.00 93.38 100 GLY A CA 1
ATOM 768 C C . GLY A 1 100 ? -4.321 12.667 9.898 1.00 93.38 100 GLY A C 1
ATOM 769 O O . GLY A 1 100 ? -5.069 12.938 10.836 1.00 93.38 100 GLY A O 1
ATOM 770 N N . ALA A 1 101 ? -4.392 11.495 9.261 1.00 94.62 101 ALA A N 1
ATOM 771 C CA . ALA A 1 101 ? -5.347 10.455 9.635 1.00 94.62 101 ALA A CA 1
ATOM 772 C C . ALA A 1 101 ? -5.089 9.971 11.066 1.00 94.62 101 ALA A C 1
ATOM 774 O O . ALA A 1 101 ? -6.027 9.824 11.846 1.00 94.62 101 ALA A O 1
ATOM 775 N N . LEU A 1 102 ? -3.820 9.808 11.450 1.00 94.88 102 LEU A N 1
ATOM 776 C CA . LEU A 1 102 ? -3.472 9.409 12.809 1.00 94.88 102 LEU A CA 1
ATOM 777 C C . LEU A 1 102 ? -3.881 10.463 13.847 1.00 94.88 102 LEU A C 1
ATOM 779 O O . LEU A 1 102 ? -4.301 10.090 14.937 1.00 94.88 102 LEU A O 1
ATOM 783 N N . SER A 1 103 ? -3.817 11.759 13.519 1.00 94.69 103 SER A N 1
ATOM 784 C CA . SER A 1 103 ? -4.332 12.815 14.406 1.00 94.69 103 SER A CA 1
ATOM 785 C C . SER A 1 103 ? -5.832 12.658 14.631 1.00 94.69 103 SER A C 1
ATOM 787 O O . SER A 1 103 ? -6.294 12.680 15.763 1.00 94.69 103 SER A O 1
ATOM 789 N N . LEU A 1 104 ? -6.593 12.407 13.564 1.00 95.75 104 LEU A N 1
ATOM 790 C CA . LEU A 1 104 ? -8.036 12.192 13.666 1.00 95.75 104 LEU A CA 1
ATOM 791 C C . LEU A 1 104 ? -8.387 10.923 14.457 1.00 95.75 104 LEU A C 1
ATOM 793 O O . LEU A 1 104 ? -9.410 10.903 15.136 1.00 95.75 104 LEU A O 1
ATOM 797 N N . ILE A 1 105 ? -7.552 9.883 14.389 1.00 95.19 105 ILE A N 1
ATOM 798 C CA . ILE A 1 105 ? -7.695 8.675 15.215 1.00 95.19 105 ILE A CA 1
ATOM 799 C C . ILE A 1 105 ? -7.429 8.994 16.691 1.00 95.19 105 ILE A C 1
ATOM 801 O O . ILE A 1 105 ? -8.192 8.573 17.555 1.00 95.19 105 ILE A O 1
ATOM 805 N N . ARG A 1 106 ? -6.380 9.773 16.986 1.00 93.81 106 ARG A N 1
ATOM 806 C CA . ARG A 1 106 ? -6.057 10.218 18.354 1.00 93.81 106 ARG A CA 1
ATOM 807 C C . ARG A 1 106 ? -7.165 11.063 18.969 1.00 93.81 106 ARG A C 1
ATOM 809 O O . ARG A 1 106 ? -7.445 10.905 20.149 1.00 93.81 106 ARG A O 1
ATOM 816 N N . ASP A 1 107 ? -7.796 11.905 18.160 1.00 94.12 107 ASP A N 1
ATOM 817 C CA . ASP A 1 107 ? -8.902 12.772 18.572 1.00 94.12 107 ASP A CA 1
ATOM 818 C C . ASP A 1 107 ? -10.263 12.047 18.557 1.00 94.12 107 ASP A C 1
ATOM 820 O O . ASP A 1 107 ? -11.310 12.698 18.608 1.00 94.12 107 ASP A O 1
ATOM 824 N N . GLU A 1 108 ? -10.277 10.719 18.390 1.00 92.62 108 GLU A N 1
ATOM 825 C CA . GLU A 1 108 ? -11.482 9.875 18.321 1.00 92.62 108 GLU A CA 1
ATOM 826 C C . GLU A 1 108 ? -12.495 10.317 17.246 1.00 92.62 108 GLU A C 1
ATOM 828 O O . GLU A 1 108 ? -13.690 10.029 17.301 1.00 92.62 108 GLU A O 1
ATOM 833 N N . ARG A 1 109 ? -12.025 11.039 16.222 1.00 94.44 109 ARG A N 1
ATOM 834 C CA . ARG A 1 109 ? -12.818 11.398 15.036 1.00 94.44 109 ARG A CA 1
ATOM 835 C C . ARG A 1 109 ? -12.850 10.264 14.018 1.00 94.44 109 ARG A C 1
ATOM 837 O O . ARG A 1 109 ? -13.779 10.200 13.214 1.00 94.44 109 ARG A O 1
ATOM 844 N N . ILE A 1 110 ? -11.843 9.393 14.056 1.00 95.25 110 ILE A N 1
ATOM 845 C CA . ILE A 1 110 ? -11.806 8.124 13.334 1.00 95.25 110 ILE A CA 1
ATOM 846 C C . ILE A 1 110 ? -11.676 6.995 14.354 1.00 95.25 110 ILE A C 1
ATOM 848 O O . ILE A 1 110 ? -10.714 6.966 15.118 1.00 95.25 110 ILE A O 1
ATOM 852 N N . LYS A 1 111 ? -12.606 6.040 14.331 1.00 93.75 111 LYS A N 1
ATOM 853 C CA . LYS A 1 111 ? -12.522 4.819 15.136 1.00 93.75 111 LYS A CA 1
ATOM 854 C C . LYS A 1 111 ? -12.052 3.653 14.271 1.00 93.75 111 LYS A C 1
ATOM 856 O O . LYS A 1 111 ? -12.625 3.400 13.211 1.00 93.75 111 LYS A O 1
ATOM 861 N N . ILE A 1 112 ? -11.028 2.940 14.736 1.00 93.69 112 ILE A N 1
ATOM 862 C CA . ILE A 1 112 ? -10.612 1.670 14.137 1.00 93.69 112 ILE A CA 1
ATOM 863 C C . ILE A 1 112 ? -11.458 0.550 14.740 1.00 93.69 112 ILE A C 1
ATOM 865 O O . ILE A 1 112 ? -11.601 0.479 15.960 1.00 93.69 112 ILE A O 1
ATOM 869 N N . VAL A 1 113 ? -12.039 -0.296 13.891 1.00 92.19 113 VAL A N 1
ATOM 870 C CA . VAL A 1 113 ? -12.956 -1.372 14.305 1.00 92.19 113 VAL A CA 1
ATOM 871 C C . VAL A 1 113 ? -12.524 -2.743 13.791 1.00 92.19 113 VAL A C 1
ATOM 873 O O . VAL A 1 113 ? -11.719 -2.862 12.858 1.00 92.19 113 VAL A O 1
ATOM 876 N N . SER A 1 114 ? -13.098 -3.770 14.416 1.00 88.25 114 SER A N 1
ATOM 877 C CA . SER A 1 114 ? -12.993 -5.184 14.056 1.00 88.25 114 SER A CA 1
ATOM 878 C C . SER A 1 114 ? -13.430 -5.462 12.613 1.00 88.25 114 SER A C 1
ATOM 880 O O . SER A 1 114 ? -13.982 -4.597 11.932 1.00 88.25 114 SER A O 1
ATOM 882 N N . GLU A 1 115 ? -13.144 -6.669 12.125 1.00 91.19 115 GLU A N 1
ATOM 883 C CA . GLU A 1 115 ? -13.540 -7.106 10.782 1.00 91.19 115 GLU A CA 1
ATOM 884 C C . GLU A 1 115 ? -15.051 -7.045 10.593 1.00 91.19 115 GLU A C 1
ATOM 886 O O . GLU A 1 115 ? -15.821 -7.414 11.477 1.00 91.19 115 GLU A O 1
ATOM 891 N N . VAL A 1 116 ? -15.454 -6.513 9.440 1.00 93.81 116 VAL A N 1
ATOM 892 C CA . VAL A 1 116 ? -16.852 -6.486 9.021 1.00 93.81 116 VAL A CA 1
ATOM 893 C C . VAL A 1 116 ? -17.209 -7.891 8.555 1.00 93.81 116 VAL A C 1
ATOM 895 O O . VAL A 1 116 ? -16.606 -8.395 7.610 1.00 93.81 116 VAL A O 1
ATOM 898 N N . GLU A 1 117 ? -18.180 -8.508 9.219 1.00 94.62 117 GLU A N 1
ATOM 899 C CA . GLU A 1 117 ? -18.694 -9.836 8.885 1.00 94.62 117 GLU A CA 1
ATOM 900 C C . GLU A 1 117 ? -19.712 -9.752 7.741 1.00 94.62 117 GLU A C 1
ATOM 902 O O . GLU A 1 117 ? -19.599 -10.462 6.742 1.00 94.62 117 GLU A O 1
ATOM 907 N N . SER A 1 118 ? -20.686 -8.845 7.852 1.00 95.44 118 SER A N 1
ATOM 908 C CA . SER A 1 118 ? -21.727 -8.654 6.838 1.00 95.44 118 SER A CA 1
ATOM 909 C C . SER A 1 118 ? -22.286 -7.236 6.862 1.00 95.44 118 SER A C 1
ATOM 911 O O . SER A 1 118 ? -22.385 -6.622 7.923 1.00 95.44 118 SER A O 1
ATOM 913 N N . LEU A 1 119 ? -22.728 -6.732 5.710 1.00 95.75 119 LEU A N 1
ATOM 914 C CA . LEU A 1 119 ? -23.558 -5.526 5.664 1.00 95.75 119 LEU A CA 1
ATOM 915 C C . LEU A 1 119 ? -24.998 -5.862 6.063 1.00 95.75 119 LEU A C 1
ATOM 917 O O . LEU A 1 119 ? -25.492 -6.948 5.761 1.00 95.75 119 LEU A O 1
ATOM 921 N N . THR A 1 120 ? -25.660 -4.924 6.727 1.00 94.44 120 THR A N 1
ATOM 922 C CA . THR A 1 120 ? -27.073 -5.015 7.116 1.00 94.44 120 THR A CA 1
ATOM 923 C C . THR A 1 120 ? -27.890 -3.993 6.326 1.00 94.44 120 THR A C 1
ATOM 925 O O . THR A 1 120 ? -27.345 -3.248 5.510 1.00 94.44 120 THR A O 1
ATOM 928 N N . SER 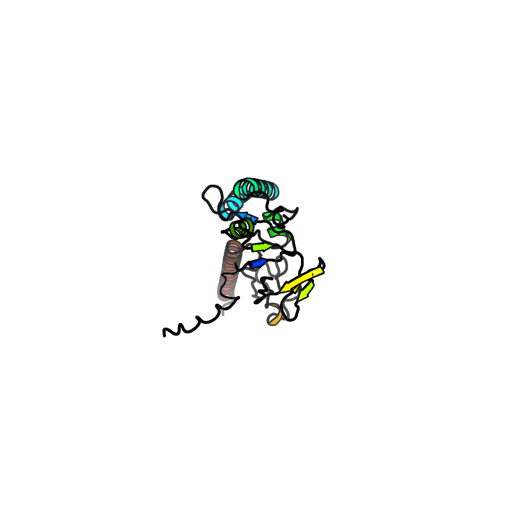A 1 121 ? -29.210 -3.962 6.520 1.00 92.88 121 SER A N 1
ATOM 929 C CA . SER A 1 121 ? -30.091 -3.017 5.816 1.00 92.88 121 SER A CA 1
ATOM 930 C C . SER A 1 121 ? -29.761 -1.548 6.092 1.00 92.88 121 SER A C 1
ATOM 932 O O . SER A 1 121 ? -30.042 -0.692 5.259 1.00 92.88 121 SER A O 1
ATOM 934 N N . ASP A 1 122 ? -29.180 -1.258 7.253 1.00 93.62 122 ASP A N 1
ATOM 935 C CA . ASP A 1 122 ? -28.908 0.086 7.759 1.00 93.62 122 ASP A CA 1
ATOM 936 C C . ASP A 1 122 ? -27.451 0.275 8.213 1.00 93.62 122 ASP A C 1
ATOM 938 O O . ASP A 1 122 ? -27.106 1.334 8.740 1.00 93.62 122 ASP A O 1
ATOM 942 N N . GLY A 1 123 ? -26.576 -0.715 8.007 1.00 93.75 123 GLY A N 1
ATOM 943 C CA . GLY A 1 123 ? -25.235 -0.683 8.574 1.00 93.75 123 GLY A CA 1
ATOM 944 C C . GLY A 1 123 ? -24.363 -1.905 8.296 1.00 93.75 123 GLY A C 1
ATOM 945 O O . GLY A 1 123 ? -24.287 -2.404 7.171 1.00 93.75 123 GLY A O 1
ATOM 946 N N . ALA A 1 124 ? -23.634 -2.348 9.322 1.00 95.50 124 ALA A N 1
ATOM 947 C CA . ALA A 1 124 ? -22.772 -3.521 9.258 1.00 95.50 124 ALA A CA 1
ATOM 948 C C . ALA A 1 124 ? -22.673 -4.252 10.605 1.00 95.50 124 ALA A C 1
ATOM 950 O O . ALA A 1 124 ? -22.629 -3.625 11.667 1.00 95.50 124 ALA A O 1
ATOM 951 N N . ARG A 1 125 ? -22.571 -5.581 10.525 1.00 95.50 125 ARG A N 1
ATOM 952 C CA . ARG A 1 125 ? -22.222 -6.497 11.614 1.00 95.50 125 ARG A CA 1
ATOM 953 C C . ARG A 1 125 ? -20.723 -6.779 11.586 1.00 95.50 125 ARG A C 1
ATOM 955 O O . ARG A 1 125 ? -20.138 -6.948 10.513 1.00 95.50 125 ARG A O 1
ATOM 962 N N . PHE A 1 126 ? -20.111 -6.845 12.757 1.00 94.62 126 PHE A N 1
ATOM 963 C CA . PHE A 1 126 ? -18.692 -7.113 12.951 1.00 94.62 126 PHE A CA 1
ATOM 964 C C . PHE A 1 126 ? -18.478 -8.507 13.544 1.00 94.62 126 PHE A C 1
ATOM 966 O O . PHE A 1 126 ? -19.345 -9.041 14.229 1.00 94.62 126 PHE A O 1
ATOM 973 N N . VAL A 1 127 ? -17.290 -9.075 13.328 1.00 94.06 127 VAL A N 1
ATOM 974 C CA . VAL A 1 127 ? -16.918 -10.427 13.797 1.00 94.06 127 VAL A CA 1
ATOM 975 C C . VAL A 1 127 ? -16.921 -10.593 15.322 1.00 94.06 127 VAL A C 1
ATOM 977 O O . VAL A 1 127 ? -16.892 -11.713 15.820 1.00 94.06 127 VAL A O 1
ATOM 980 N N . ASP A 1 128 ? -16.935 -9.493 16.075 1.00 90.62 128 ASP A N 1
ATOM 981 C CA . ASP A 1 128 ? -17.086 -9.495 17.535 1.00 90.62 128 ASP A CA 1
ATOM 982 C C . ASP A 1 128 ? -18.560 -9.521 17.987 1.00 90.62 128 ASP A C 1
ATOM 984 O O . ASP A 1 128 ? -18.844 -9.427 19.181 1.00 90.62 128 ASP A O 1
ATOM 988 N N . GLY A 1 129 ? -19.497 -9.662 17.044 1.00 91.62 129 GLY A N 1
ATOM 989 C CA . GLY A 1 129 ? -20.941 -9.665 17.272 1.00 91.62 129 GLY A CA 1
ATOM 990 C C . GLY A 1 129 ? -21.563 -8.269 17.325 1.00 91.62 129 GLY A C 1
ATOM 991 O O . GLY A 1 129 ? -22.789 -8.159 17.370 1.00 91.62 129 GLY A O 1
ATOM 992 N N . GLY A 1 130 ? -20.753 -7.204 17.300 1.00 91.50 130 GLY A N 1
ATOM 993 C CA . GLY A 1 130 ? -21.238 -5.830 17.281 1.00 91.50 130 GLY A CA 1
ATOM 994 C C . GLY A 1 130 ? -21.982 -5.491 15.989 1.00 91.50 130 GLY A C 1
ATOM 995 O O . GLY A 1 130 ? -21.709 -6.043 14.925 1.00 91.50 130 GLY A O 1
ATOM 996 N N . GLU A 1 131 ? -22.900 -4.533 16.065 1.00 93.94 131 GLU A N 1
ATOM 997 C CA . GLU A 1 131 ? -23.627 -4.009 14.909 1.00 93.94 131 GLU A CA 1
ATOM 998 C C . GLU A 1 131 ? -23.686 -2.482 14.995 1.00 93.94 131 GLU A C 1
ATOM 1000 O O . GLU A 1 131 ? -23.858 -1.919 16.080 1.00 93.94 131 GLU A O 1
ATOM 1005 N N . MET A 1 132 ? -23.476 -1.797 13.870 1.00 92.31 132 MET A N 1
ATOM 1006 C CA . MET A 1 132 ? -23.497 -0.334 13.809 1.00 92.31 132 MET A CA 1
ATOM 1007 C C . MET A 1 132 ? -24.174 0.156 12.535 1.00 92.31 132 MET A C 1
ATOM 1009 O O . MET A 1 132 ? -23.889 -0.351 11.452 1.00 92.31 132 MET A O 1
ATOM 1013 N N . ALA A 1 133 ? -25.008 1.189 12.671 1.00 93.50 133 ALA A N 1
ATOM 1014 C CA . ALA A 1 133 ? -25.673 1.841 11.550 1.00 93.50 133 ALA A CA 1
ATOM 1015 C C . ALA A 1 133 ? -24.738 2.815 10.806 1.00 93.50 133 ALA A C 1
ATOM 1017 O O . ALA A 1 133 ? -23.963 3.553 11.425 1.00 93.50 133 ALA A O 1
ATOM 1018 N N . PHE A 1 134 ? -24.847 2.861 9.476 1.00 92.12 134 PHE A N 1
ATOM 1019 C CA . PHE A 1 134 ? -24.041 3.709 8.598 1.00 92.12 134 PHE A CA 1
ATOM 1020 C C . PHE A 1 134 ? -24.886 4.355 7.501 1.00 92.12 134 PHE A C 1
ATOM 1022 O O . PHE A 1 134 ? -25.645 3.697 6.804 1.00 92.12 134 PHE A O 1
ATOM 1029 N N . HIS A 1 135 ? -24.669 5.650 7.267 1.00 91.25 135 HIS A N 1
ATOM 1030 C CA . HIS A 1 135 ? -25.287 6.356 6.138 1.00 91.25 135 HIS A CA 1
ATOM 1031 C C . HIS A 1 135 ? -24.596 6.060 4.798 1.00 91.25 135 HIS A C 1
ATOM 1033 O O . HIS A 1 135 ? -25.190 6.243 3.740 1.00 91.25 135 HIS A O 1
ATOM 1039 N N . ALA A 1 136 ? -23.318 5.676 4.836 1.00 92.44 136 ALA A N 1
ATOM 1040 C CA . ALA A 1 136 ? -22.517 5.380 3.657 1.00 92.44 136 ALA A CA 1
ATOM 1041 C C . ALA A 1 136 ? -21.381 4.414 4.010 1.00 92.44 136 ALA A C 1
ATOM 1043 O O . ALA A 1 136 ? -20.792 4.510 5.088 1.00 92.44 136 ALA A O 1
ATOM 1044 N N . VAL A 1 137 ? -21.041 3.537 3.065 1.00 93.25 137 VAL A N 1
ATOM 1045 C CA . VAL A 1 137 ? -19.913 2.602 3.151 1.00 93.25 137 VAL A CA 1
ATOM 1046 C C . VAL A 1 137 ? -19.014 2.821 1.937 1.00 93.25 137 VAL A C 1
ATOM 1048 O O . VAL A 1 137 ? -19.494 2.859 0.805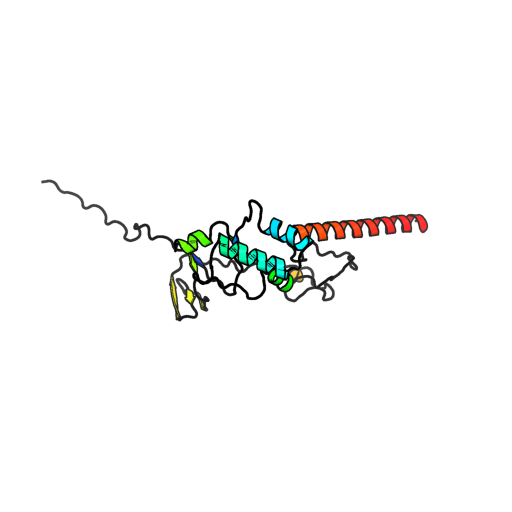 1.00 93.25 137 VAL A O 1
ATOM 1051 N N . VAL A 1 138 ? -17.707 2.974 2.164 1.00 94.81 138 VAL A N 1
ATOM 1052 C CA . VAL A 1 138 ? -16.717 3.194 1.098 1.00 94.81 138 VAL A CA 1
ATOM 1053 C C . VAL A 1 138 ? -15.739 2.026 1.058 1.00 94.81 138 VAL A C 1
ATOM 1055 O O . VAL A 1 138 ? -14.974 1.808 1.997 1.00 94.81 138 VAL A O 1
ATOM 1058 N N . PHE A 1 139 ? -15.722 1.297 -0.058 1.00 94.38 139 PHE A N 1
ATOM 1059 C CA . PHE A 1 139 ? -14.779 0.204 -0.287 1.00 94.38 139 PHE A CA 1
ATOM 1060 C C . PHE A 1 139 ? -13.447 0.736 -0.826 1.00 94.38 139 PHE A C 1
ATOM 1062 O O . PHE A 1 139 ? -13.246 0.871 -2.030 1.00 94.38 139 PHE A O 1
ATOM 1069 N N . ALA A 1 140 ? -12.507 1.009 0.078 1.00 93.50 140 ALA A N 1
ATOM 1070 C CA . ALA A 1 140 ? -11.136 1.405 -0.256 1.00 93.50 140 ALA A CA 1
ATOM 1071 C C . ALA A 1 140 ? -10.194 0.188 -0.415 1.00 93.50 140 ALA A C 1
ATOM 1073 O O . ALA A 1 140 ? -9.071 0.182 0.084 1.00 93.50 140 ALA A O 1
ATOM 1074 N N . THR A 1 141 ? -10.654 -0.875 -1.084 1.00 91.12 141 THR A N 1
ATOM 1075 C CA . THR A 1 141 ? -9.986 -2.194 -1.130 1.00 91.12 141 THR A CA 1
ATOM 1076 C C . THR A 1 141 ? -8.966 -2.360 -2.266 1.00 91.12 141 THR A C 1
ATOM 1078 O O . THR A 1 141 ? -8.515 -3.472 -2.536 1.00 91.12 141 THR A O 1
ATOM 1081 N N . GLY A 1 142 ? -8.581 -1.267 -2.930 1.00 90.19 142 GLY A N 1
ATOM 1082 C CA . GLY A 1 14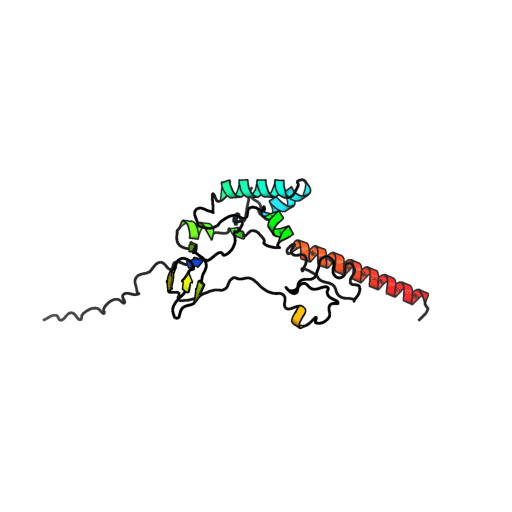2 ? -7.606 -1.267 -4.024 1.00 90.19 142 GLY A CA 1
ATOM 1083 C C . GLY A 1 142 ? -8.193 -1.639 -5.390 1.00 90.19 142 GLY A C 1
ATOM 1084 O O . GLY A 1 142 ? -9.402 -1.583 -5.599 1.00 90.19 142 GLY A O 1
ATOM 1085 N N . TYR A 1 143 ? -7.313 -2.000 -6.328 1.00 87.94 143 TYR A N 1
ATOM 1086 C CA . TYR A 1 143 ? -7.640 -2.243 -7.738 1.00 87.94 143 TYR A CA 1
ATOM 1087 C C . TYR A 1 143 ? -7.139 -3.612 -8.208 1.00 87.94 143 TYR A C 1
ATOM 1089 O O . TYR A 1 143 ? -6.184 -4.161 -7.653 1.00 87.94 143 TYR A O 1
ATOM 1097 N N . LYS A 1 144 ? -7.756 -4.133 -9.274 1.00 86.56 144 LYS A N 1
ATOM 1098 C CA . LYS A 1 144 ? -7.302 -5.320 -10.011 1.00 86.56 144 LYS A CA 1
ATOM 1099 C C . LYS A 1 144 ? -6.878 -4.924 -11.423 1.00 86.56 144 LYS A C 1
ATOM 1101 O O . LYS A 1 144 ? -7.437 -3.989 -11.993 1.00 86.56 144 LYS A O 1
ATOM 1106 N N . SER A 1 145 ? -5.898 -5.636 -11.974 1.00 86.38 145 SER A N 1
ATOM 1107 C CA . SER A 1 145 ? -5.480 -5.446 -13.363 1.00 86.38 145 SER A CA 1
ATOM 1108 C C . SER A 1 145 ? -6.587 -5.906 -14.309 1.00 86.38 145 SER A C 1
ATOM 1110 O O . SER A 1 145 ? -7.144 -6.988 -14.131 1.00 86.38 145 SER A O 1
ATOM 1112 N N . ASN A 1 146 ? -6.894 -5.105 -15.328 1.00 89.06 146 ASN A N 1
ATOM 1113 C CA . ASN A 1 146 ? -7.808 -5.493 -16.402 1.00 89.06 146 ASN A CA 1
ATOM 1114 C C . ASN A 1 146 ? -7.076 -6.095 -17.614 1.00 89.06 146 ASN A C 1
ATOM 1116 O O . ASN A 1 146 ? -7.733 -6.439 -18.593 1.00 89.06 146 ASN A O 1
ATOM 1120 N N . VAL A 1 147 ? -5.742 -6.229 -17.559 1.00 87.69 147 VAL A N 1
ATOM 1121 C CA . VAL A 1 147 ? -4.914 -6.774 -18.649 1.00 87.69 147 VAL A CA 1
ATOM 1122 C C . VAL A 1 147 ? -5.438 -8.119 -19.170 1.00 87.69 147 VAL A C 1
ATOM 1124 O O . VAL A 1 147 ? -5.600 -8.237 -20.384 1.00 87.69 147 VAL A O 1
ATOM 1127 N N . PRO A 1 148 ? -5.820 -9.091 -18.315 1.00 85.06 148 PRO A N 1
ATOM 1128 C CA . PRO A 1 148 ? -6.338 -10.376 -18.793 1.00 85.06 148 PRO A CA 1
ATOM 1129 C C . PRO A 1 148 ? -7.650 -10.291 -19.587 1.00 85.06 148 PRO A C 1
ATOM 1131 O O . PRO A 1 148 ? -7.998 -11.236 -20.291 1.00 85.06 148 PRO A O 1
ATOM 1134 N N . LEU A 1 149 ? -8.402 -9.184 -19.492 1.00 87.19 149 LEU A N 1
ATOM 1135 C CA . LEU A 1 149 ? -9.658 -9.024 -20.236 1.00 87.19 149 LEU A CA 1
ATOM 1136 C C . LEU A 1 149 ? -9.420 -8.819 -21.737 1.00 87.19 149 LEU A C 1
ATOM 1138 O O . LEU A 1 149 ? -10.263 -9.204 -22.550 1.00 87.19 149 LEU A O 1
ATOM 1142 N N . TRP A 1 150 ? -8.287 -8.216 -22.103 1.00 87.44 150 TRP A N 1
ATOM 1143 C CA . TRP A 1 150 ? -7.956 -7.886 -23.490 1.00 87.44 150 TRP A CA 1
ATOM 1144 C C . TRP A 1 150 ? -6.725 -8.638 -24.006 1.00 87.44 150 TRP A C 1
ATOM 1146 O O . TRP A 1 150 ? -6.705 -9.023 -25.173 1.00 87.44 150 TRP A O 1
ATOM 1156 N N . LEU A 1 151 ? -5.746 -8.938 -23.149 1.00 85.50 151 LEU A N 1
ATOM 1157 C CA . LEU A 1 151 ? -4.592 -9.774 -23.478 1.00 85.50 151 LEU A CA 1
ATOM 1158 C C . LEU A 1 151 ? -4.852 -11.224 -23.039 1.00 85.50 151 LEU A C 1
ATOM 1160 O O . LEU A 1 151 ? -4.412 -11.657 -21.976 1.00 85.50 151 LEU A O 1
ATOM 1164 N N . LYS A 1 152 ? -5.613 -11.958 -23.860 1.00 76.25 152 LYS A N 1
ATOM 1165 C CA . LYS A 1 152 ? -6.125 -13.307 -23.540 1.00 76.25 152 LYS A CA 1
ATOM 1166 C C . LYS A 1 152 ? -5.094 -14.432 -23.673 1.00 76.25 152 LYS A C 1
ATOM 1168 O O . LYS A 1 152 ? -5.273 -15.485 -23.075 1.00 76.25 152 LYS A O 1
ATOM 1173 N N . ASP A 1 153 ? -4.030 -14.207 -24.439 1.00 70.06 153 ASP A N 1
ATOM 1174 C CA . ASP A 1 153 ? -2.970 -15.187 -24.686 1.00 70.06 153 ASP A CA 1
ATOM 1175 C C . ASP A 1 153 ? -1.598 -14.513 -24.610 1.00 70.06 153 ASP A C 1
ATOM 1177 O O . ASP A 1 153 ? -0.914 -14.254 -25.601 1.00 70.06 153 ASP A O 1
ATOM 1181 N N . ALA A 1 154 ? -1.205 -14.172 -23.386 1.00 65.62 154 ALA A N 1
ATOM 1182 C CA . ALA A 1 154 ? 0.125 -13.647 -23.125 1.00 65.62 154 ALA A CA 1
ATOM 1183 C C . ALA A 1 154 ? 1.194 -14.765 -23.087 1.00 65.62 154 ALA A C 1
ATOM 1185 O O . ALA A 1 154 ? 2.347 -14.486 -22.787 1.00 65.62 154 ALA A O 1
ATOM 1186 N N . GLY A 1 155 ? 0.854 -16.028 -23.391 1.00 68.50 155 GLY A N 1
ATOM 1187 C CA . GLY A 1 155 ? 1.773 -17.165 -23.265 1.00 68.50 155 GLY A CA 1
ATOM 1188 C C . GLY A 1 155 ? 2.104 -17.540 -21.817 1.00 68.50 155 GLY A C 1
ATOM 1189 O O . GLY A 1 155 ? 3.245 -17.874 -21.529 1.00 68.50 155 GLY A O 1
ATOM 1190 N N . GLY A 1 156 ? 1.135 -17.431 -20.902 1.00 73.94 156 GLY A N 1
ATOM 1191 C CA . GLY A 1 156 ? 1.312 -17.786 -19.485 1.00 73.94 156 GLY A CA 1
ATOM 1192 C C . GLY A 1 156 ? 2.047 -16.744 -18.638 1.00 73.94 156 GLY A C 1
ATOM 1193 O O . GLY A 1 156 ? 2.184 -16.929 -17.442 1.00 73.94 156 GLY A O 1
ATOM 1194 N N . VAL A 1 157 ? 2.460 -15.619 -19.220 1.00 79.88 157 VAL A N 1
ATOM 1195 C CA . VAL A 1 157 ? 3.308 -14.621 -18.545 1.00 79.88 157 VAL A CA 1
ATOM 1196 C C . VAL A 1 157 ? 2.564 -13.675 -17.590 1.00 79.88 157 VAL A C 1
ATOM 1198 O O . VAL A 1 157 ? 3.141 -12.692 -17.125 1.00 79.88 157 VAL A O 1
ATOM 1201 N N . LEU A 1 158 ? 1.271 -13.904 -17.350 1.00 83.94 158 LEU A N 1
ATOM 1202 C CA . LEU A 1 158 ? 0.461 -13.127 -16.412 1.00 83.94 158 LEU A CA 1
ATOM 1203 C C . LEU A 1 158 ? 0.066 -14.013 -15.227 1.00 83.94 158 LEU A C 1
ATOM 1205 O O . LEU A 1 158 ? -0.469 -15.101 -15.421 1.00 83.94 158 LEU A O 1
ATOM 1209 N N . THR A 1 159 ? 0.239 -13.503 -14.010 1.00 81.50 159 THR A N 1
ATOM 1210 C CA . THR A 1 159 ? -0.278 -14.104 -12.780 1.00 81.50 159 THR A CA 1
ATOM 1211 C C . THR A 1 159 ? -1.808 -14.114 -12.769 1.00 81.50 159 THR A C 1
ATOM 1213 O O . THR A 1 159 ? -2.467 -13.396 -13.529 1.00 81.50 159 THR A O 1
ATOM 1216 N N . ALA A 1 160 ? -2.394 -14.865 -11.831 1.00 78.75 160 ALA A N 1
ATOM 1217 C CA . ALA A 1 160 ? -3.841 -14.902 -11.609 1.00 78.75 160 ALA A CA 1
ATOM 1218 C C . ALA A 1 160 ? -4.4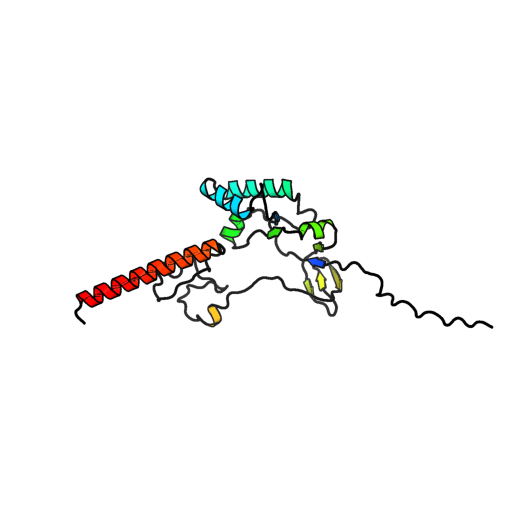55 -13.510 -11.338 1.00 78.75 160 ALA A C 1
ATOM 1220 O O . ALA A 1 160 ? -5.613 -13.253 -11.659 1.00 78.75 160 ALA A O 1
ATOM 1221 N N . GLU A 1 161 ? -3.677 -12.578 -10.785 1.00 78.81 161 GLU A N 1
ATOM 1222 C CA . GLU A 1 161 ? -4.077 -11.191 -10.526 1.00 78.81 161 GLU A CA 1
ATOM 1223 C C . GLU A 1 161 ? -3.932 -10.277 -11.755 1.00 78.81 161 GLU A C 1
ATOM 1225 O O . GLU A 1 161 ? -4.154 -9.065 -11.659 1.00 78.81 161 GLU A O 1
ATOM 1230 N N . GLY A 1 162 ? -3.537 -10.834 -12.902 1.00 81.31 162 GLY A N 1
ATOM 1231 C CA . GLY A 1 162 ? -3.320 -10.108 -14.148 1.00 81.31 162 GLY A CA 1
ATOM 1232 C C . GLY A 1 162 ? -2.084 -9.218 -14.128 1.00 81.31 162 GLY A C 1
ATOM 1233 O O . GLY A 1 162 ? -2.043 -8.212 -14.845 1.00 81.31 162 GLY A O 1
ATOM 1234 N N . LYS A 1 163 ? -1.107 -9.543 -13.274 1.00 82.38 163 LYS A N 1
ATOM 1235 C CA . LYS A 1 163 ? 0.204 -8.896 -13.262 1.00 82.38 163 LYS A CA 1
ATOM 1236 C C . LYS A 1 163 ? 1.180 -9.708 -14.106 1.00 82.38 163 LYS A C 1
ATOM 1238 O O . LYS A 1 163 ? 1.055 -10.919 -14.132 1.00 82.38 163 LYS A O 1
ATOM 1243 N N . PRO A 1 164 ? 2.157 -9.088 -14.762 1.00 81.31 164 PRO A N 1
ATOM 1244 C CA . PRO A 1 164 ? 3.214 -9.820 -15.441 1.00 81.31 164 PRO A CA 1
ATOM 1245 C C . PRO A 1 164 ? 4.065 -10.606 -14.431 1.00 81.31 164 PRO A C 1
ATOM 1247 O O . PRO A 1 164 ? 4.356 -10.085 -13.352 1.00 81.31 164 PRO A O 1
ATOM 1250 N N . GLU A 1 165 ? 4.440 -11.841 -14.767 1.00 77.25 165 GLU A N 1
ATOM 1251 C CA . GLU A 1 165 ? 5.400 -12.641 -13.994 1.00 77.25 165 GLU A CA 1
ATOM 1252 C C . GLU A 1 165 ? 6.780 -11.958 -13.948 1.00 77.25 165 GLU A C 1
ATOM 1254 O O . GLU A 1 165 ? 7.033 -10.984 -14.665 1.00 77.25 165 GLU A O 1
ATOM 1259 N N . GLU A 1 166 ? 7.686 -12.418 -13.078 1.00 64.12 166 GLU A N 1
ATOM 1260 C CA . GLU A 1 166 ? 9.040 -11.859 -13.033 1.00 64.12 166 GLU A CA 1
ATOM 1261 C C . GLU A 1 166 ? 9.727 -12.029 -14.396 1.00 64.12 166 GLU A C 1
ATOM 1263 O O . GLU A 1 166 ? 10.018 -13.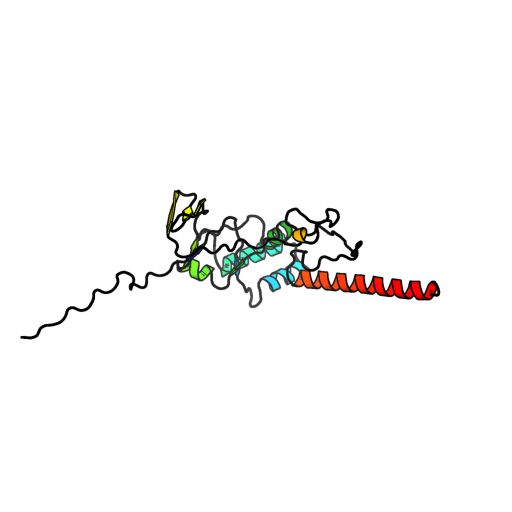136 -14.830 1.00 64.12 166 GLU A O 1
ATOM 1268 N N . HIS A 1 167 ? 9.996 -10.902 -15.062 1.00 61.72 167 HIS A N 1
ATOM 1269 C CA . HIS A 1 167 ? 10.627 -10.831 -16.386 1.00 61.72 167 HIS A CA 1
ATOM 1270 C C . HIS A 1 167 ? 9.859 -11.573 -17.497 1.00 61.72 167 HIS A C 1
ATOM 1272 O O . HIS A 1 167 ? 10.410 -12.457 -18.143 1.00 61.72 167 HIS A O 1
ATOM 1278 N N . PRO A 1 168 ? 8.622 -11.161 -17.813 1.00 55.78 168 PRO A N 1
ATOM 1279 C CA . PRO A 1 168 ? 7.756 -11.920 -18.709 1.00 55.78 168 PRO A CA 1
ATOM 1280 C C . PRO A 1 168 ? 8.215 -11.846 -20.170 1.00 55.78 168 PRO A C 1
ATOM 1282 O O . PRO A 1 168 ? 8.018 -12.788 -20.922 1.00 55.78 168 PRO A O 1
ATOM 1285 N N . PHE A 1 169 ? 8.861 -10.736 -20.548 1.00 62.72 169 PHE A N 1
ATOM 1286 C CA . PHE A 1 169 ? 9.573 -10.541 -21.812 1.00 62.72 169 PHE A CA 1
ATOM 1287 C C . PHE A 1 169 ? 10.718 -9.548 -21.567 1.00 62.72 169 PHE A C 1
ATOM 1289 O O . PHE A 1 169 ? 10.524 -8.344 -21.767 1.00 62.72 169 PHE A O 1
ATOM 1296 N N . PRO A 1 170 ? 11.899 -9.986 -21.096 1.00 63.00 170 PRO A N 1
ATOM 1297 C CA . PRO A 1 170 ? 12.969 -9.071 -20.688 1.00 63.00 170 PRO A CA 1
ATOM 1298 C C . PRO A 1 170 ? 13.385 -8.106 -21.806 1.00 63.00 170 PRO A C 1
ATOM 1300 O O . PRO A 1 170 ? 13.770 -6.979 -21.506 1.00 63.00 170 PRO A O 1
ATOM 1303 N N . ASN A 1 171 ? 13.213 -8.513 -23.070 1.00 65.88 171 ASN A N 1
ATOM 1304 C CA . ASN A 1 171 ? 13.476 -7.694 -24.251 1.00 65.88 171 ASN A CA 1
ATOM 1305 C C . ASN A 1 171 ? 12.284 -7.646 -25.225 1.00 65.88 171 ASN A C 1
ATOM 1307 O O . ASN A 1 171 ? 12.501 -7.590 -26.422 1.00 65.88 171 ASN A O 1
ATOM 1311 N N . GLY A 1 172 ? 11.027 -7.762 -24.781 1.00 72.69 172 GLY A N 1
ATOM 1312 C CA . GLY A 1 172 ? 9.865 -7.643 -25.685 1.00 72.69 172 GLY A CA 1
ATOM 1313 C C . GLY A 1 172 ? 9.838 -8.657 -26.838 1.00 72.69 172 GLY A C 1
ATOM 1314 O O . GLY A 1 172 ? 9.629 -8.303 -27.999 1.00 72.69 172 GLY A O 1
ATOM 1315 N N . GLU A 1 173 ? 10.080 -9.933 -26.542 1.00 74.25 173 GLU A N 1
ATOM 1316 C CA . GLU A 1 173 ? 10.202 -11.040 -27.509 1.00 74.25 173 GLU A CA 1
ATOM 1317 C C . GLU A 1 173 ? 8.996 -11.182 -28.455 1.00 74.25 173 GLU A C 1
ATOM 1319 O O . GLU A 1 173 ? 9.165 -11.597 -29.596 1.00 74.25 173 GLU A O 1
ATOM 1324 N N . LYS A 1 174 ? 7.800 -10.751 -28.029 1.00 76.25 174 LYS A N 1
ATOM 1325 C CA . LYS A 1 174 ? 6.576 -10.707 -28.855 1.00 76.25 174 LYS A CA 1
ATOM 1326 C C . LYS A 1 174 ? 6.168 -9.293 -29.299 1.00 76.25 174 LYS A C 1
ATOM 1328 O O . LYS A 1 174 ? 5.015 -9.060 -29.640 1.00 76.25 174 LYS A O 1
ATOM 1333 N N . GLY A 1 175 ? 7.080 -8.323 -29.217 1.00 83.38 175 GLY A N 1
ATOM 1334 C CA . GLY A 1 175 ? 6.777 -6.898 -29.407 1.00 83.38 175 GLY A CA 1
ATOM 1335 C C . GLY A 1 175 ? 5.948 -6.283 -28.270 1.00 83.38 175 GLY A C 1
ATOM 1336 O O . GLY A 1 175 ? 5.464 -5.163 -28.397 1.00 83.38 175 GLY A O 1
ATOM 1337 N N . ILE A 1 176 ? 5.777 -7.011 -27.163 1.00 85.62 176 ILE A N 1
ATOM 1338 C CA . ILE A 1 176 ? 4.985 -6.603 -26.000 1.00 85.62 176 ILE A CA 1
ATOM 1339 C C . ILE A 1 176 ? 5.931 -6.226 -24.863 1.00 85.62 176 ILE A C 1
ATOM 1341 O O . ILE A 1 176 ? 6.808 -7.007 -24.499 1.00 85.62 176 ILE A O 1
ATOM 1345 N N . TYR A 1 177 ? 5.705 -5.058 -24.264 1.00 87.94 177 TYR A N 1
ATOM 1346 C CA . TYR A 1 177 ? 6.448 -4.570 -23.104 1.00 87.94 177 TYR A CA 1
ATOM 1347 C C . TYR A 1 177 ? 5.481 -4.215 -21.976 1.00 87.94 177 TYR A C 1
ATOM 1349 O O . TYR A 1 177 ? 4.422 -3.631 -22.209 1.00 87.94 177 TYR A O 1
ATOM 1357 N N . PHE A 1 178 ? 5.867 -4.527 -20.741 1.00 87.56 178 PHE A N 1
ATOM 1358 C CA . PHE A 1 178 ? 5.088 -4.206 -19.548 1.00 87.56 178 PHE A CA 1
ATOM 1359 C C . PHE A 1 178 ? 5.755 -3.073 -18.767 1.00 87.56 178 PHE A C 1
ATOM 1361 O O . PHE A 1 178 ? 6.677 -3.294 -17.985 1.00 87.56 178 PHE A O 1
ATOM 1368 N N . VAL A 1 179 ? 5.273 -1.846 -18.964 1.00 89.56 179 VAL A N 1
ATOM 1369 C CA . VAL A 1 179 ? 5.814 -0.643 -18.313 1.00 89.56 179 VAL A CA 1
ATOM 1370 C C . VAL A 1 179 ? 4.982 -0.280 -17.083 1.00 89.56 179 VAL A C 1
ATOM 1372 O O . VAL A 1 179 ? 3.764 -0.154 -17.173 1.00 89.56 179 VAL A O 1
ATOM 1375 N N . GLY A 1 180 ? 5.629 -0.103 -15.925 1.00 87.94 180 GLY A N 1
ATOM 1376 C CA . GLY A 1 180 ? 4.956 0.296 -14.679 1.00 87.94 180 GLY A CA 1
ATOM 1377 C C . GLY A 1 180 ? 4.349 -0.855 -13.873 1.00 87.94 180 GLY A C 1
ATOM 1378 O O . GLY A 1 180 ? 3.720 -0.623 -12.841 1.00 87.94 180 GLY A O 1
ATOM 1379 N N . PHE A 1 181 ? 4.586 -2.097 -14.291 1.00 84.88 181 PHE A N 1
ATOM 1380 C CA . PHE A 1 181 ? 4.094 -3.295 -13.608 1.00 84.88 181 PHE A CA 1
ATOM 1381 C C . PHE A 1 181 ? 5.053 -3.838 -12.540 1.00 84.88 181 PHE A C 1
ATOM 1383 O O . PHE A 1 181 ? 4.686 -4.736 -11.788 1.00 84.88 181 PHE A O 1
ATOM 1390 N N . SER A 1 182 ? 6.248 -3.257 -12.402 1.00 78.31 182 SER A N 1
ATOM 1391 C CA . SER A 1 182 ? 7.289 -3.716 -11.470 1.00 78.31 182 SER A CA 1
ATOM 1392 C C . SER A 1 182 ? 6.959 -3.542 -9.980 1.00 78.31 182 SER A C 1
ATOM 1394 O O . SER A 1 182 ? 7.751 -3.939 -9.129 1.00 78.31 182 SER A O 1
ATOM 1396 N N . GLY A 1 183 ? 5.845 -2.888 -9.624 1.00 79.19 183 GLY A N 1
ATOM 1397 C CA . GLY A 1 183 ? 5.471 -2.628 -8.223 1.00 79.19 183 GLY A CA 1
ATOM 1398 C C . GLY A 1 183 ? 6.409 -1.655 -7.489 1.00 79.19 183 GLY A C 1
ATOM 1399 O O . GLY A 1 183 ? 6.274 -1.422 -6.287 1.00 79.19 183 GLY A O 1
ATOM 1400 N N . LYS A 1 184 ? 7.355 -1.036 -8.206 1.00 78.62 184 LYS A N 1
ATOM 1401 C CA . LYS A 1 184 ? 8.374 -0.134 -7.648 1.00 78.62 184 LYS A CA 1
ATOM 1402 C C . LYS A 1 184 ? 7.922 1.331 -7.575 1.00 78.62 184 LYS A C 1
ATOM 1404 O O . LYS A 1 184 ? 8.681 2.183 -7.112 1.00 78.62 184 LYS A O 1
ATOM 1409 N N . GLY A 1 185 ? 6.672 1.620 -7.939 1.00 82.75 185 GLY A N 1
ATOM 1410 C CA . GLY A 1 185 ? 6.098 2.969 -7.968 1.00 82.75 185 GLY A CA 1
ATOM 1411 C C . GLY A 1 185 ? 6.562 3.777 -9.183 1.00 82.75 185 GLY A C 1
ATOM 1412 O O . GLY A 1 185 ? 7.072 3.213 -10.148 1.00 82.75 185 GLY A O 1
ATOM 1413 N N . LEU A 1 186 ? 6.410 5.104 -9.127 1.00 86.38 186 LEU A N 1
ATOM 1414 C CA . LEU A 1 186 ? 6.681 6.001 -10.263 1.00 86.38 186 LEU A CA 1
ATOM 1415 C C . LEU A 1 186 ? 8.131 5.936 -10.764 1.00 86.38 186 LEU A C 1
ATOM 1417 O O . LEU A 1 186 ? 8.365 5.920 -11.969 1.00 86.38 186 LEU A O 1
ATOM 1421 N N . LEU A 1 187 ? 9.106 5.836 -9.853 1.00 82.44 187 LEU A N 1
ATOM 1422 C CA . LEU A 1 187 ? 10.512 5.651 -10.233 1.00 82.44 187 LEU A CA 1
ATOM 1423 C C . LEU A 1 187 ? 10.724 4.327 -10.973 1.00 82.44 187 LEU A C 1
ATOM 1425 O O . LEU A 1 187 ? 11.442 4.287 -11.964 1.00 82.44 187 LEU A O 1
ATOM 1429 N N . GLY A 1 188 ? 10.068 3.257 -10.516 1.00 84.56 188 GLY A N 1
ATOM 1430 C CA . GLY A 1 188 ? 10.074 1.968 -11.203 1.00 84.56 188 GLY A CA 1
ATOM 1431 C C . GLY A 1 188 ? 9.507 2.064 -12.612 1.00 84.56 188 GLY A C 1
ATOM 1432 O O . GLY A 1 188 ? 10.162 1.650 -13.558 1.00 84.56 188 GLY A O 1
ATOM 1433 N N . ALA A 1 189 ? 8.341 2.695 -12.754 1.00 90.19 189 ALA A N 1
ATOM 1434 C CA . ALA A 1 189 ? 7.709 2.909 -14.051 1.00 90.19 189 ALA A CA 1
ATOM 1435 C C . ALA A 1 189 ? 8.599 3.712 -15.013 1.00 90.19 189 ALA A C 1
ATOM 1437 O O . ALA A 1 189 ? 8.691 3.368 -16.187 1.00 90.19 189 ALA A O 1
ATOM 1438 N N . SER A 1 190 ? 9.299 4.738 -14.518 1.00 92.00 190 SER A N 1
ATOM 1439 C CA . SER A 1 190 ? 10.266 5.501 -15.317 1.00 92.00 190 SER A CA 1
ATOM 1440 C C . SER A 1 190 ? 11.435 4.632 -15.788 1.00 92.00 190 SER A C 1
ATOM 1442 O O . SER A 1 190 ? 11.795 4.679 -16.963 1.00 92.00 190 SER A O 1
ATOM 1444 N N . VAL A 1 191 ? 11.995 3.798 -14.907 1.00 88.69 191 VAL A N 1
ATOM 1445 C CA . VAL A 1 191 ? 13.064 2.858 -15.275 1.00 88.69 191 VAL A CA 1
ATOM 1446 C C . VAL A 1 191 ? 12.575 1.846 -16.313 1.00 88.69 191 VAL A C 1
ATOM 1448 O O . VAL A 1 191 ? 13.275 1.606 -17.296 1.00 88.69 191 VAL A O 1
ATOM 1451 N N . ASP A 1 192 ? 11.379 1.285 -16.128 1.00 89.25 192 ASP A N 1
ATOM 1452 C CA . ASP A 1 192 ? 10.769 0.338 -17.068 1.00 89.25 192 ASP A CA 1
ATOM 1453 C C . ASP A 1 192 ? 10.560 0.992 -18.449 1.00 89.25 192 ASP A C 1
ATOM 1455 O O . ASP A 1 192 ? 10.869 0.389 -19.481 1.00 89.25 192 ASP A O 1
ATOM 1459 N N . ALA A 1 193 ? 10.105 2.251 -18.476 1.00 93.06 193 ALA A N 1
ATOM 1460 C CA . ALA A 1 193 ? 9.891 3.017 -19.702 1.00 93.06 193 ALA A CA 1
ATOM 1461 C C . ALA A 1 193 ? 11.203 3.296 -20.449 1.00 93.06 193 ALA A C 1
ATOM 1463 O O . ALA A 1 193 ? 11.280 3.068 -21.654 1.00 93.06 193 ALA A O 1
ATOM 1464 N N . ILE A 1 194 ? 12.248 3.738 -19.738 1.00 93.44 194 ILE A N 1
ATOM 1465 C CA . ILE A 1 194 ? 13.563 4.019 -20.335 1.00 93.44 194 ILE A CA 1
ATOM 1466 C C . ILE A 1 194 ? 14.162 2.743 -20.931 1.00 93.44 194 ILE A C 1
ATOM 1468 O O . ILE A 1 194 ? 14.620 2.757 -22.071 1.00 93.44 194 ILE A O 1
ATOM 1472 N N . LYS A 1 195 ? 14.125 1.626 -20.195 1.00 89.88 195 LYS A N 1
ATOM 1473 C CA . LYS A 1 195 ? 14.623 0.335 -20.695 1.00 89.88 195 LYS A CA 1
ATOM 1474 C C . LYS A 1 195 ? 13.883 -0.117 -21.950 1.00 89.88 195 LYS A C 1
ATOM 1476 O O . LYS A 1 195 ? 14.521 -0.518 -22.917 1.00 89.88 195 LYS A O 1
ATOM 1481 N N . THR A 1 196 ? 12.557 0.001 -21.940 1.00 91.12 196 THR A N 1
ATOM 1482 C CA . THR A 1 196 ? 11.713 -0.326 -23.095 1.00 91.12 196 THR A CA 1
ATOM 1483 C C . THR A 1 196 ? 12.078 0.532 -24.306 1.00 91.12 196 THR A C 1
ATOM 1485 O O . THR A 1 196 ? 12.294 -0.000 -25.390 1.00 91.12 196 THR A O 1
ATOM 1488 N N . ALA A 1 197 ? 12.213 1.849 -24.126 1.00 93.75 197 ALA A N 1
ATOM 1489 C CA . ALA A 1 197 ? 12.571 2.762 -25.208 1.00 93.75 197 ALA A CA 1
ATOM 1490 C C . ALA A 1 197 ? 13.948 2.443 -25.814 1.00 93.75 197 ALA A C 1
ATOM 1492 O O . ALA A 1 197 ? 14.097 2.447 -27.036 1.00 93.75 197 ALA A O 1
ATOM 1493 N N . LEU A 1 198 ? 14.940 2.126 -24.974 1.00 92.31 198 LEU A N 1
ATOM 1494 C CA . LEU A 1 198 ? 16.278 1.739 -25.428 1.00 92.31 198 LEU A CA 1
ATOM 1495 C C . LEU A 1 198 ? 16.257 0.439 -26.242 1.00 92.31 198 LEU A C 1
ATOM 1497 O O . LEU A 1 198 ? 16.884 0.383 -27.298 1.00 92.31 198 LEU A O 1
ATOM 1501 N N . ASP A 1 199 ? 15.524 -0.584 -25.793 1.00 90.88 199 ASP A N 1
ATOM 1502 C CA . ASP A 1 199 ? 15.421 -1.849 -26.531 1.00 90.88 199 ASP A CA 1
ATOM 1503 C C . ASP A 1 199 ? 14.700 -1.671 -27.877 1.00 90.88 199 ASP A C 1
ATOM 1505 O O . ASP A 1 199 ? 15.186 -2.143 -28.908 1.00 90.88 199 ASP A O 1
ATOM 1509 N N . VAL A 1 200 ? 13.596 -0.916 -27.901 1.00 91.81 200 VAL A N 1
ATOM 1510 C CA . VAL A 1 200 ? 12.879 -0.582 -29.144 1.00 91.81 200 VAL A CA 1
ATOM 1511 C C . VAL A 1 200 ? 13.792 0.167 -30.117 1.00 91.81 200 VAL A C 1
ATOM 1513 O O . VAL A 1 200 ? 13.866 -0.203 -31.290 1.00 91.81 200 VAL A O 1
ATOM 1516 N N . SER A 1 201 ? 14.534 1.173 -29.639 1.00 92.62 201 SER A N 1
ATOM 1517 C CA . SER A 1 201 ? 15.486 1.921 -30.467 1.00 92.62 201 SER A CA 1
ATOM 1518 C C . SER A 1 201 ? 16.578 1.012 -31.034 1.00 92.62 201 SER A C 1
ATOM 1520 O O . SER A 1 201 ? 16.859 1.070 -32.227 1.00 92.62 201 SER A O 1
ATOM 1522 N N . ALA A 1 202 ? 17.168 0.141 -30.211 1.00 89.31 202 ALA A N 1
ATOM 1523 C CA . ALA A 1 202 ? 18.216 -0.777 -30.652 1.00 89.31 202 ALA A CA 1
ATOM 1524 C C . ALA A 1 202 ? 17.707 -1.784 -31.699 1.00 89.31 202 ALA A C 1
ATOM 1526 O O . ALA A 1 202 ? 18.418 -2.124 -32.645 1.00 89.31 202 ALA A O 1
ATOM 1527 N N . ARG A 1 203 ? 16.466 -2.265 -31.551 1.00 87.62 203 ARG A N 1
ATOM 1528 C CA . ARG A 1 203 ? 15.812 -3.133 -32.542 1.00 87.62 203 ARG A CA 1
ATOM 1529 C C . ARG A 1 203 ? 15.573 -2.408 -33.862 1.00 87.62 203 ARG A C 1
ATOM 1531 O O . ARG A 1 203 ? 15.838 -2.993 -34.909 1.00 87.62 203 ARG A O 1
ATOM 1538 N N . TRP A 1 204 ? 15.119 -1.157 -33.815 1.00 87.50 204 TRP A N 1
ATOM 1539 C CA . TRP A 1 204 ? 14.905 -0.347 -35.013 1.00 87.50 204 TRP A CA 1
ATOM 1540 C C . TRP A 1 204 ? 16.201 -0.142 -35.805 1.00 87.50 204 TRP A C 1
ATOM 1542 O O . TRP A 1 204 ? 16.224 -0.420 -37.000 1.00 87.50 204 TRP A O 1
ATOM 1552 N N . THR A 1 205 ? 17.291 0.244 -35.133 1.00 89.81 205 THR A N 1
ATOM 1553 C CA . THR A 1 205 ? 18.601 0.446 -35.775 1.00 89.81 205 THR A CA 1
ATOM 1554 C C . THR A 1 205 ? 19.134 -0.832 -36.429 1.00 89.81 205 THR A C 1
ATOM 1556 O O . THR A 1 205 ? 19.558 -0.805 -37.581 1.00 89.81 205 THR A O 1
ATOM 1559 N N . ARG A 1 206 ? 19.041 -1.983 -35.747 1.00 87.69 206 ARG A N 1
ATOM 1560 C CA . ARG A 1 206 ? 19.453 -3.272 -36.336 1.00 87.69 206 ARG A CA 1
ATOM 1561 C C . ARG A 1 206 ? 18.653 -3.622 -37.591 1.00 87.69 206 ARG A C 1
ATOM 1563 O O . ARG A 1 206 ? 19.205 -4.161 -38.548 1.00 87.69 206 ARG A O 1
ATOM 1570 N N . LEU A 1 207 ? 17.351 -3.330 -37.596 1.00 83.06 207 LEU A N 1
ATOM 1571 C CA . LEU A 1 207 ? 16.495 -3.570 -38.758 1.00 83.06 207 LEU A CA 1
ATOM 1572 C C . LEU A 1 207 ? 16.841 -2.646 -39.931 1.00 83.06 207 LEU A C 1
ATOM 1574 O O . LEU A 1 207 ? 16.814 -3.115 -41.066 1.00 83.06 207 LEU A O 1
ATOM 1578 N N . SER A 1 208 ? 17.169 -1.371 -39.685 1.00 80.94 208 SER A N 1
ATOM 1579 C CA . SER A 1 208 ? 17.611 -0.462 -40.752 1.00 80.94 208 SER A CA 1
ATOM 1580 C C . SER A 1 208 ? 18.941 -0.904 -41.358 1.00 80.94 208 SER A C 1
ATOM 1582 O O . SER A 1 208 ? 19.029 -1.035 -42.571 1.00 80.94 208 SER A O 1
ATOM 1584 N N . GLU A 1 209 ? 19.922 -1.270 -40.529 1.00 78.81 209 GLU A N 1
ATOM 1585 C CA . GLU A 1 209 ? 21.224 -1.756 -41.007 1.00 78.81 209 GLU A CA 1
ATOM 1586 C C . GLU A 1 209 ? 21.091 -3.061 -41.808 1.00 78.81 209 GLU A C 1
ATOM 1588 O O . GLU A 1 209 ? 21.744 -3.246 -42.830 1.00 78.81 209 GLU A O 1
ATOM 1593 N N . THR A 1 210 ? 20.202 -3.966 -41.387 1.00 72.25 210 THR A N 1
ATOM 1594 C CA . THR A 1 210 ? 19.956 -5.221 -42.118 1.00 72.25 210 THR A CA 1
ATOM 1595 C C . THR A 1 210 ? 19.309 -4.966 -43.483 1.00 72.25 210 THR A C 1
ATOM 1597 O O . THR A 1 210 ? 19.616 -5.670 -44.441 1.00 72.25 210 THR A O 1
ATOM 1600 N N . LYS A 1 211 ? 18.434 -3.958 -43.607 1.00 66.00 211 LYS A N 1
ATOM 1601 C CA . LYS A 1 211 ? 17.847 -3.578 -44.903 1.00 66.00 211 LYS A CA 1
ATOM 1602 C C . LYS A 1 211 ? 18.895 -3.013 -45.861 1.00 66.00 211 LYS A C 1
ATOM 1604 O O . LYS A 1 211 ? 18.914 -3.419 -47.018 1.00 66.00 211 LYS A O 1
ATOM 1609 N N . ASP A 1 212 ? 19.803 -2.180 -45.358 1.00 62.31 212 ASP A N 1
ATOM 1610 C CA . ASP A 1 212 ? 20.891 -1.606 -46.158 1.00 62.31 212 ASP A CA 1
ATOM 1611 C C . ASP A 1 212 ? 21.886 -2.677 -46.653 1.00 62.31 212 ASP A C 1
ATOM 1613 O O . ASP A 1 212 ? 22.465 -2.543 -47.729 1.00 62.31 212 ASP A O 1
ATOM 1617 N N . VAL A 1 213 ? 22.056 -3.777 -45.906 1.00 58.19 213 VAL A N 1
ATOM 1618 C CA . VAL A 1 213 ? 22.938 -4.903 -46.278 1.00 58.19 213 VAL A CA 1
ATOM 1619 C C . VAL A 1 213 ? 22.286 -5.876 -47.272 1.00 58.19 213 VAL A C 1
ATOM 1621 O O . VAL A 1 213 ? 22.991 -6.492 -48.070 1.00 58.19 213 VAL A O 1
ATOM 1624 N N . VAL A 1 214 ? 20.958 -6.036 -47.247 1.00 59.56 214 VAL A N 1
ATOM 1625 C CA . VAL A 1 214 ? 20.239 -7.014 -48.093 1.00 59.56 214 VAL A CA 1
ATOM 1626 C C . VAL A 1 214 ? 19.767 -6.413 -49.431 1.00 59.56 214 VAL A C 1
ATOM 1628 O O . VAL A 1 214 ? 19.295 -7.153 -50.289 1.00 59.56 214 VAL A O 1
ATOM 1631 N N . GLY A 1 215 ? 19.966 -5.112 -49.670 1.00 51.81 215 GLY A N 1
ATOM 1632 C CA . GLY A 1 215 ? 19.750 -4.497 -50.986 1.00 51.81 215 GLY A CA 1
ATOM 1633 C C . GLY A 1 215 ? 18.308 -4.618 -51.488 1.00 51.81 215 GLY A C 1
ATOM 1634 O O . GLY A 1 215 ? 18.080 -5.108 -52.595 1.00 51.81 215 GLY A O 1
ATOM 1635 N N . LEU A 1 216 ? 17.350 -4.191 -50.662 1.00 48.31 216 LEU A N 1
ATOM 1636 C CA . LEU A 1 216 ? 15.974 -3.895 -51.073 1.00 48.31 216 LEU A CA 1
ATOM 1637 C C . LEU A 1 216 ? 15.747 -2.385 -51.108 1.00 48.31 216 LEU A C 1
ATOM 1639 O O . LEU A 1 216 ? 16.134 -1.725 -50.120 1.00 48.31 216 LEU A O 1
#

InterPro domains:
  IPR036188 FAD/NAD(P)-binding domain superfamily [G3DSA:3.50.50.60] (25-208)
  IPR036188 FAD/NAD(P)-binding domain superfamily [SSF51905] (105-202)
  IPR050982 Auxin biosynthesis and cation transport [PTHR43539] (24-206)

Organism: Ensete ventricosum (NCBI:txid4639)

Radius of gyration: 26.52 Å; chains: 1; bounding box: 79×57×77 Å

pLDDT: mean 85.13, std 14.07, range [41.62, 97.69]

Sequence (216 aa):
MSGETPLPATDPRSSPTRRISIVHVRSGVHILPREMLGTSTFGVAMKLLKWLPTQVVDRFLLIMAKMMIGDTEKYGLKRPKVGPLELKNTTGKTPVLDVGALSLIRDERIKIVSEVESLTSDGARFVDGGEMAFHAVVFATGYKSNVPLWLKDAGGVLTAEGKPEEHPFPNGEKGIYFVGFSGKGLLGASVDAIKTALDVSARWTRLSETKDVVGL

Foldseek 3Di:
DDDDDDDDDDDPVPPPPLQAAEDEDDDAAAEAAQDDPRGGLVVVLVVVVVPDDNVVSLVVRVVRRCVPLNDPVVQVRHHDPQGQVRCCQPPLRHHHHDPCVSVCSVVSSYHYDADFPDADPFFTAHPVRDTDGDPDDDPPPDDADCQCVPVVPLPPQADPSRAGHDCSDVLCPVVDADAPRSSPPPVRNVVSVVSNVVSVVVVVVVVVVVCVVVPD